Protein AF-A0A182U156-F1 (afdb_monomer)

Foldseek 3Di:
DDDDDDDPDPPDDPDNPQDDADAQDDPDPVHHHDQDADPDDPSPDDDDDPVRVLVVCCVVFVADFPDWDADPVRDIDTDGSNNLVLLLCLVLVVCVVLPDDAAAEEEEAEDDDSVLVSSCSSCVVNNYHYHYDYVPDQLVVVLVVCQVRLHQEYEYAEQVVVVSCVVCVVVRPSHRAYEYAYDPHNPCQVVDHRRHYDHSVCSSPDPPDPPDPPVVVVVVVVVVVVVVVVVVVPPDD

Radius of gyration: 21.87 Å; Cα contacts (8 Å, |Δi|>4): 319; chains: 1; bounding box: 51×54×73 Å

Mean predicted aligned error: 11.48 Å

Secondary structure (DSSP, 8-state):
-------------SSS-----S-S--SSTTS-------SSSGGGSPP--HHHHHHHHHHHSTTSEEEEEE-TTS-EEEEEHHHHHHHHHHHHHHHHHTTPPTT-EEEEE--S-HHHHHHHHHHHHTT-EEEEE-TTS-HHHHHHHHHHTTEEEEEESSHHHHHHHHHHGGG-TT--EEEE-SSSPPTTTTSSTTEEE--HHHHHH-TT-----TTHHHHHHHHHHHHHHHHHTTT--

Sequence (237 aa):
MPGQEENGQITAGPTGRILPADSYTSTDPAVPVKLRIAKEGLASLDPLSVPDLMNRTVRDHPDHPAMVFRNAQKQWQTVTYREYRERVHHMAKVFIKLGLEPHHTVAVLAFNSPEWFVSELSAIHAGGIITGVYTTNSAESVQHVLESSRAQIVVVDDAKQMEKICSIRQNLPNLKTVIQTMPPYAPYVKREDGFYRVSFSTLITRHSEIEFPVAFFFILLSRSLINVQHMYSQGRF

Nearest PDB structures (foldseek):
  1v26-assembly1_A  TM=8.029E-01  e=6.280E-10  Thermus thermophilus
  1v25-assembly1_B  TM=8.078E-01  e=1.357E-09  Thermus thermophilus
  1ult-assembly1_B  TM=7.394E-01  e=1.645E-09  Thermus thermophilus
  3etc-assembly3_B  TM=8.197E-01  e=3.396E-07  Methanosarcina acetivorans
  3etc-assembly2_A  TM=8.203E-01  e=8.344E-07  Methanosarcina acetivorans

InterPro domains:
  IPR000873 AMP-dependent synthetase/ligase domain [PF00501] (56-180)
  IP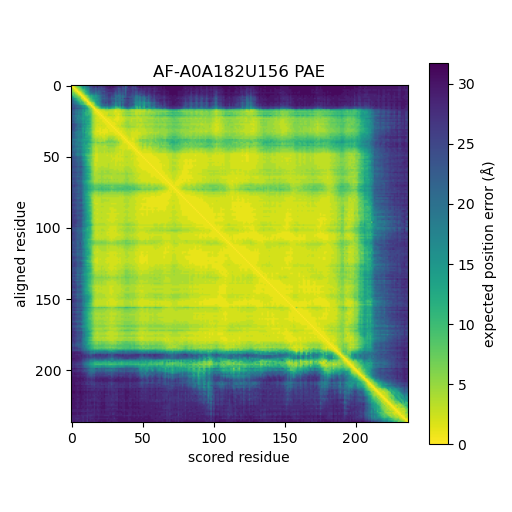R042099 ANL, N-terminal domain [G3DSA:3.40.50.12780] (36-211)
  IPR050237 ATP-dependent AMP-binding enzyme [PTHR43767] (47-189)

Solvent-accessible surf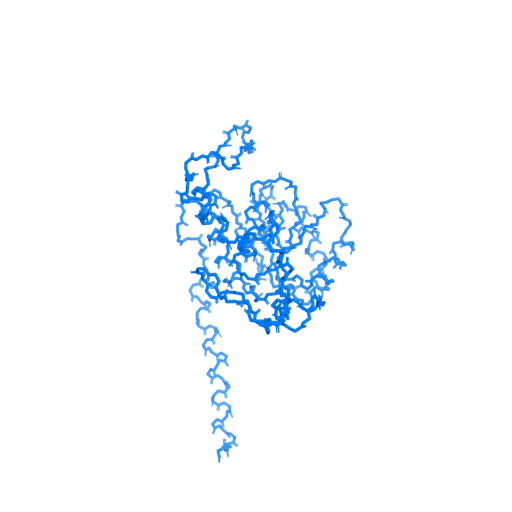ace area (backbone atoms only — not comparable to full-atom values): 13948 Å² total; per-residue (Å²): 132,89,80,74,91,74,72,96,67,83,74,67,59,103,60,86,70,81,63,83,46,92,38,76,70,70,92,50,83,87,54,57,48,45,79,85,67,43,96,62,68,86,50,42,55,82,87,71,52,72,66,54,48,51,53,48,47,29,72,78,42,31,82,42,80,66,45,75,49,66,49,98,86,70,44,81,47,76,36,25,31,45,59,47,50,51,52,18,56,50,50,12,52,48,43,45,74,63,63,51,47,73,67,30,16,36,31,35,35,44,69,99,44,74,67,48,58,36,50,45,54,7,22,50,71,45,45,23,35,66,42,84,39,68,73,85,53,51,57,67,59,48,47,53,52,38,55,77,54,44,20,27,33,37,39,21,33,32,29,69,50,45,51,42,49,61,79,47,45,94,77,35,88,56,48,55,31,39,36,34,47,39,77,62,71,48,90,61,61,74,77,49,94,44,38,43,76,48,50,64,75,51,68,76,74,42,103,77,67,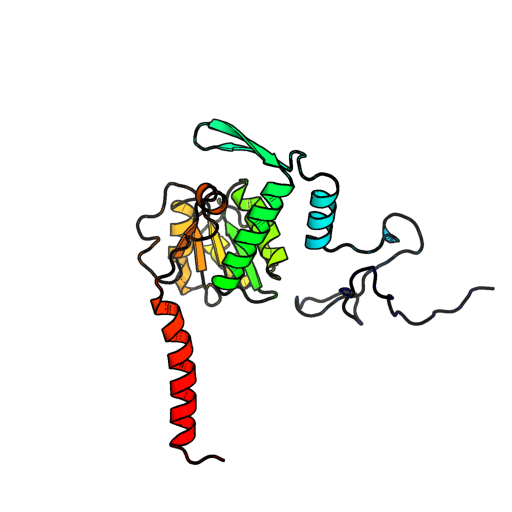82,83,65,69,75,69,63,70,55,57,66,53,50,61,55,49,52,55,55,56,54,49,66,76,63,75,76,127

pLDDT: mean 79.2, std 24.24, range [24.59, 98.44]

Structure (mmCIF, N/CA/C/O backbone):
data_AF-A0A182U156-F1
#
_entry.id   AF-A0A182U156-F1
#
loop_
_atom_site.group_PDB
_atom_site.id
_atom_site.type_symbol
_atom_site.label_atom_id
_atom_site.label_alt_id
_atom_site.label_comp_id
_atom_site.label_asym_id
_atom_site.label_entity_id
_atom_site.label_seq_id
_atom_site.pdbx_PDB_ins_code
_atom_site.Cartn_x
_atom_site.Cartn_y
_atom_site.Cartn_z
_atom_site.occupancy
_atom_site.B_iso_or_equiv
_atom_site.auth_seq_id
_atom_site.auth_comp_id
_atom_site.auth_asym_id
_atom_site.auth_atom_id
_atom_site.pdbx_PDB_model_num
ATOM 1 N N . MET A 1 1 ? 9.331 3.065 -49.484 1.00 26.28 1 MET A N 1
ATOM 2 C CA . MET A 1 1 ? 8.272 2.038 -49.418 1.00 26.28 1 MET A CA 1
ATOM 3 C C . MET A 1 1 ? 7.813 1.953 -47.969 1.00 26.28 1 MET A C 1
ATOM 5 O O . MET A 1 1 ? 8.647 1.608 -47.140 1.00 26.28 1 MET A O 1
ATOM 9 N N . PRO A 1 2 ? 6.581 2.360 -47.624 1.00 27.56 2 PRO A N 1
ATOM 10 C CA . PRO A 1 2 ? 6.086 2.245 -46.259 1.00 27.56 2 PRO A CA 1
ATOM 11 C C . PRO A 1 2 ? 5.695 0.785 -45.999 1.00 27.56 2 PRO A C 1
ATOM 13 O O . PRO A 1 2 ? 4.805 0.250 -46.657 1.00 27.56 2 PRO A O 1
ATOM 16 N N . GLY A 1 3 ? 6.437 0.138 -45.099 1.00 28.91 3 GLY A N 1
ATOM 17 C CA . GLY A 1 3 ? 6.184 -1.224 -44.636 1.00 28.91 3 GLY A CA 1
ATOM 18 C C . GLY A 1 3 ? 4.923 -1.284 -43.779 1.00 28.91 3 GLY A C 1
ATOM 19 O O . GLY A 1 3 ? 4.642 -0.368 -43.007 1.00 28.91 3 GLY A O 1
ATOM 20 N N . GLN A 1 4 ? 4.167 -2.347 -44.008 1.0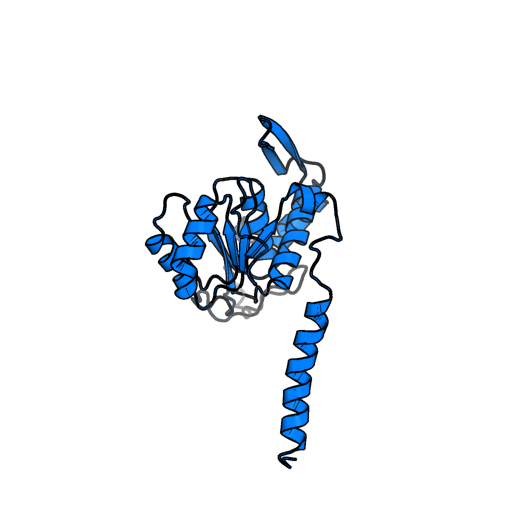0 24.59 4 GLN A N 1
ATOM 21 C CA . GLN A 1 4 ? 2.789 -2.576 -43.605 1.00 24.59 4 GLN A CA 1
ATOM 22 C C . GLN A 1 4 ? 2.607 -2.709 -42.088 1.00 24.59 4 GLN A C 1
ATOM 24 O O . GLN A 1 4 ? 3.533 -3.056 -41.358 1.00 24.59 4 GLN A O 1
ATOM 29 N N . GLU A 1 5 ? 1.382 -2.429 -41.643 1.00 35.81 5 GLU A N 1
ATOM 30 C CA . GLU A 1 5 ? 0.857 -2.773 -40.323 1.00 35.81 5 GLU A CA 1
ATOM 31 C C . GLU A 1 5 ? 0.949 -4.290 -40.110 1.00 35.81 5 GLU A C 1
ATOM 33 O O . GLU A 1 5 ? 0.078 -5.047 -40.534 1.00 35.81 5 GLU A O 1
ATOM 38 N N . GLU A 1 6 ? 2.012 -4.751 -39.455 1.00 30.78 6 GLU A N 1
ATOM 39 C CA . GLU A 1 6 ? 2.067 -6.105 -38.916 1.00 30.78 6 GLU A CA 1
ATOM 40 C C . GLU A 1 6 ? 1.462 -6.105 -37.511 1.00 30.78 6 GLU A C 1
ATOM 42 O O . GLU A 1 6 ? 2.029 -5.572 -36.558 1.00 30.78 6 GLU A O 1
ATOM 47 N N . ASN A 1 7 ? 0.243 -6.648 -37.453 1.00 30.58 7 ASN A N 1
ATOM 48 C CA . ASN A 1 7 ? -0.457 -7.256 -36.323 1.00 30.58 7 ASN A CA 1
ATOM 49 C C . ASN A 1 7 ? 0.154 -7.010 -34.938 1.00 30.58 7 ASN A C 1
ATOM 51 O O . ASN A 1 7 ? 1.200 -7.557 -34.603 1.00 30.58 7 ASN A O 1
ATOM 55 N N . GLY A 1 8 ? -0.579 -6.264 -34.104 1.00 36.50 8 GLY A N 1
ATOM 56 C CA . GLY A 1 8 ? -0.251 -5.928 -32.717 1.00 36.50 8 GLY A CA 1
ATOM 57 C C . GLY A 1 8 ? -0.106 -7.118 -31.763 1.00 36.50 8 GLY A C 1
ATOM 58 O O . GLY A 1 8 ? -0.872 -7.254 -30.812 1.00 36.50 8 GLY A O 1
ATOM 59 N N . GLN A 1 9 ? 0.924 -7.930 -31.961 1.00 31.56 9 GLN A N 1
ATOM 60 C CA . GLN A 1 9 ? 1.501 -8.795 -30.950 1.00 31.56 9 GLN A CA 1
ATOM 61 C C . GLN A 1 9 ? 2.757 -8.109 -30.427 1.00 31.56 9 GLN A C 1
ATOM 63 O O . GLN A 1 9 ? 3.817 -8.137 -31.045 1.00 31.56 9 GLN A O 1
ATOM 68 N N . ILE A 1 10 ? 2.618 -7.471 -29.265 1.00 39.84 10 ILE A N 1
ATOM 69 C CA . ILE A 1 10 ? 3.764 -7.031 -28.474 1.00 39.84 10 ILE A CA 1
ATOM 70 C C . ILE A 1 10 ? 4.491 -8.309 -28.047 1.00 39.84 10 ILE A C 1
ATOM 72 O O . ILE A 1 10 ? 4.038 -9.028 -27.155 1.00 39.84 10 ILE A O 1
ATOM 76 N N . THR A 1 11 ? 5.581 -8.635 -28.739 1.00 33.75 11 THR A N 1
ATOM 77 C CA . THR A 1 11 ? 6.471 -9.738 -28.381 1.00 33.75 11 THR A CA 1
ATOM 78 C C . THR A 1 11 ? 7.012 -9.499 -26.977 1.00 33.75 11 THR A C 1
ATOM 80 O O . THR A 1 11 ? 7.499 -8.412 -26.670 1.00 33.75 11 THR A O 1
ATOM 83 N N . ALA A 1 12 ? 6.870 -10.512 -26.123 1.00 36.62 12 ALA A N 1
ATOM 84 C CA . ALA A 1 12 ? 7.229 -10.479 -24.715 1.00 36.62 12 ALA A CA 1
ATOM 85 C C . ALA A 1 12 ? 8.640 -9.911 -24.489 1.00 36.62 12 ALA A C 1
ATOM 87 O O . ALA A 1 12 ? 9.625 -10.466 -24.977 1.00 36.62 12 ALA A O 1
ATOM 88 N N . GLY A 1 13 ? 8.729 -8.839 -23.697 1.00 34.44 13 GLY A N 1
ATOM 89 C CA . GLY A 1 13 ? 9.985 -8.419 -23.077 1.00 34.44 13 GLY A CA 1
ATOM 90 C C . GLY A 1 13 ? 10.529 -9.506 -22.131 1.00 34.44 13 GLY A C 1
ATOM 91 O O . GLY A 1 13 ? 9.892 -10.549 -21.964 1.00 34.44 13 GLY A O 1
ATOM 92 N N . PRO A 1 14 ? 11.671 -9.285 -21.452 1.00 38.94 14 PRO A N 1
ATOM 93 C CA . PRO A 1 14 ? 12.465 -10.340 -20.796 1.00 38.94 14 PRO A CA 1
ATOM 94 C C . PRO A 1 14 ? 11.757 -11.151 -19.692 1.00 38.94 14 PRO A C 1
ATOM 96 O O . PRO A 1 14 ? 12.336 -12.078 -19.133 1.00 38.94 14 PRO A O 1
ATOM 99 N N . THR A 1 15 ? 10.506 -10.832 -19.366 1.00 46.50 15 THR A N 1
ATOM 100 C CA . THR A 1 15 ? 9.593 -11.685 -18.606 1.00 46.50 15 THR A CA 1
ATOM 101 C C . THR A 1 15 ? 8.217 -11.626 -19.278 1.00 46.50 15 THR A C 1
ATOM 103 O O . THR A 1 15 ? 7.673 -10.540 -19.451 1.00 46.50 15 THR A O 1
ATOM 106 N N . GLY A 1 16 ? 7.644 -12.763 -19.686 1.00 52.16 16 GLY A N 1
ATOM 107 C CA . GLY A 1 16 ? 6.349 -12.866 -20.385 1.00 52.16 16 GLY A CA 1
ATOM 108 C C . GLY A 1 16 ? 5.129 -12.419 -19.564 1.00 52.16 16 GLY A C 1
ATOM 109 O O . GLY A 1 16 ? 4.274 -13.234 -19.240 1.00 52.16 16 GLY A O 1
ATOM 110 N N . ARG A 1 17 ? 5.069 -11.133 -19.197 1.00 67.50 17 ARG A N 1
ATOM 111 C CA . ARG A 1 17 ? 4.113 -10.531 -18.251 1.00 67.50 17 ARG A CA 1
ATOM 112 C C . ARG A 1 17 ? 3.156 -9.513 -18.867 1.00 67.50 17 ARG A C 1
ATOM 114 O O . ARG A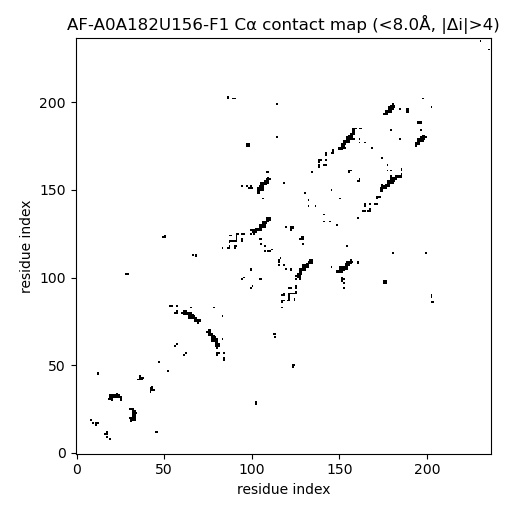 1 17 ? 2.230 -9.087 -18.185 1.00 67.50 17 ARG A O 1
ATOM 121 N N . ILE A 1 18 ? 3.364 -9.099 -20.117 1.00 79.56 18 ILE A N 1
ATOM 122 C CA . ILE A 1 18 ? 2.394 -8.239 -20.802 1.00 79.56 18 ILE A CA 1
ATOM 123 C C . ILE A 1 18 ? 1.250 -9.136 -21.254 1.00 79.56 18 ILE A C 1
ATOM 125 O O . ILE A 1 18 ? 1.431 -10.009 -22.103 1.00 79.56 18 ILE A O 1
ATOM 129 N N . LEU A 1 19 ? 0.085 -8.942 -20.648 1.00 85.38 19 LEU A N 1
ATOM 130 C CA . LEU A 1 19 ? -1.115 -9.671 -21.026 1.00 85.38 19 LEU A CA 1
ATOM 131 C C . LEU A 1 19 ? -1.629 -9.156 -22.380 1.00 85.38 19 LEU A C 1
ATOM 133 O O . LEU A 1 19 ? -1.581 -7.946 -22.624 1.00 85.38 19 LEU A O 1
ATOM 137 N N . PRO A 1 20 ? -2.128 -10.044 -23.259 1.00 87.88 20 PRO A N 1
ATOM 138 C CA . PRO A 1 20 ? -2.778 -9.617 -24.490 1.00 87.88 20 PRO A CA 1
ATOM 139 C C . PRO A 1 20 ? -4.015 -8.780 -24.153 1.00 87.88 20 PRO A C 1
ATOM 141 O O . PRO A 1 20 ? -4.741 -9.081 -23.205 1.00 87.88 20 PRO A O 1
ATOM 144 N N . ALA A 1 21 ? -4.248 -7.723 -24.924 1.00 92.12 21 ALA A N 1
ATOM 145 C CA . ALA A 1 21 ? -5.358 -6.807 -24.713 1.00 92.12 21 ALA A CA 1
ATOM 146 C C . ALA A 1 21 ? -5.850 -6.242 -26.043 1.00 92.12 21 ALA A C 1
ATOM 148 O O . ALA A 1 21 ? -5.040 -5.915 -26.911 1.00 92.12 21 ALA A O 1
ATOM 149 N N . ASP A 1 22 ? -7.163 -6.044 -26.164 1.00 92.56 22 ASP A N 1
ATOM 150 C CA . ASP A 1 22 ? -7.793 -5.516 -27.381 1.00 92.56 22 ASP A CA 1
ATOM 151 C C . ASP A 1 22 ? -8.149 -4.025 -27.281 1.00 92.56 22 ASP A C 1
ATOM 153 O O . ASP A 1 22 ? -8.195 -3.326 -28.298 1.00 92.56 22 ASP A O 1
ATOM 157 N N . SER A 1 23 ? -8.318 -3.510 -26.059 1.00 95.44 23 SER A N 1
ATOM 158 C CA . SER A 1 23 ? -8.706 -2.125 -25.765 1.00 95.44 23 SER A CA 1
ATOM 159 C C . SER A 1 23 ? -7.564 -1.326 -25.135 1.00 95.44 23 SER A C 1
ATOM 161 O O . SER A 1 23 ? -6.740 -1.870 -24.407 1.00 95.44 23 SER A O 1
ATOM 163 N N . TYR A 1 24 ? -7.531 -0.012 -25.367 1.00 94.56 24 TYR A N 1
ATOM 164 C CA . TYR A 1 24 ? -6.601 0.915 -24.703 1.00 94.56 24 TYR A CA 1
ATOM 165 C C . TYR A 1 24 ? -7.086 1.416 -23.336 1.00 94.56 24 TYR A C 1
ATOM 167 O O . TYR A 1 24 ? -6.347 2.124 -22.650 1.00 94.56 24 TYR A O 1
ATOM 175 N N . THR A 1 25 ? -8.328 1.112 -22.962 1.00 95.44 25 THR A N 1
ATOM 176 C CA . THR A 1 25 ? -8.955 1.578 -21.722 1.00 95.44 25 THR A CA 1
ATOM 177 C C . THR A 1 25 ? -9.847 0.492 -21.138 1.00 95.44 25 THR A C 1
ATOM 179 O O . THR A 1 25 ? -10.547 -0.203 -21.876 1.00 95.44 25 THR A O 1
ATOM 182 N N . SER A 1 26 ? -9.861 0.392 -19.814 1.00 94.12 26 SER A N 1
ATOM 183 C CA . SER A 1 26 ? -10.768 -0.458 -19.047 1.00 94.12 26 SER A CA 1
ATOM 184 C C . SER A 1 26 ? -11.098 0.234 -17.725 1.00 94.12 26 SER A C 1
ATOM 186 O O . SER A 1 26 ? -10.275 0.979 -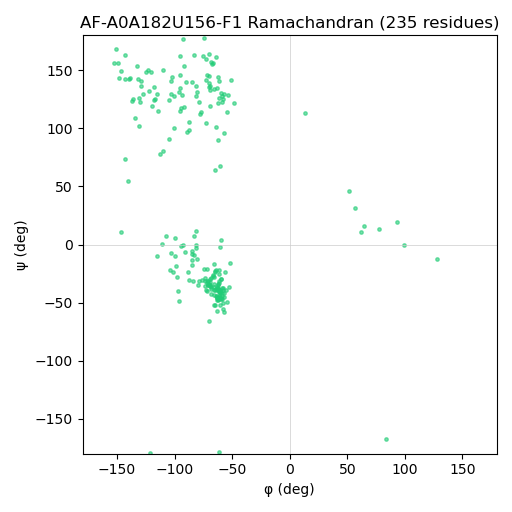17.193 1.00 94.12 26 SER A O 1
ATOM 188 N N . THR A 1 27 ? -12.295 -0.019 -17.202 1.00 92.06 27 THR A N 1
ATOM 189 C CA . THR A 1 27 ? -12.684 0.306 -15.820 1.00 92.06 27 THR A CA 1
ATOM 190 C C . THR A 1 27 ? -12.677 -0.926 -14.914 1.00 92.06 27 THR A C 1
ATOM 192 O O . THR A 1 27 ? -12.864 -0.797 -13.707 1.00 92.06 27 THR A O 1
ATOM 195 N N . ASP A 1 28 ? -12.484 -2.117 -15.482 1.00 91.88 28 ASP A N 1
ATOM 196 C CA . ASP A 1 28 ? -12.316 -3.361 -14.740 1.00 91.88 28 ASP A CA 1
ATOM 197 C C . ASP A 1 28 ? -10.816 -3.600 -14.492 1.00 91.88 28 ASP A C 1
ATOM 199 O O . ASP A 1 28 ? -10.064 -3.735 -15.466 1.00 91.88 28 ASP A O 1
ATOM 203 N N . PRO A 1 29 ? -10.364 -3.656 -13.225 1.00 88.50 29 PRO A N 1
ATOM 204 C CA . PRO A 1 29 ? -8.957 -3.855 -12.894 1.00 88.50 29 PRO A CA 1
ATOM 205 C C . PRO A 1 29 ? -8.409 -5.231 -13.298 1.00 88.50 29 PRO A C 1
ATOM 207 O O . PRO A 1 29 ? -7.193 -5.387 -13.358 1.00 88.50 29 PRO A O 1
ATOM 210 N N . ALA A 1 30 ? -9.266 -6.218 -13.577 1.00 88.88 30 ALA A N 1
ATOM 211 C CA . ALA A 1 30 ? -8.842 -7.534 -14.048 1.00 88.88 30 ALA A CA 1
ATOM 212 C C . ALA A 1 30 ? -8.625 -7.592 -15.571 1.00 88.88 30 ALA A C 1
ATOM 214 O O . ALA A 1 30 ? -8.043 -8.555 -16.072 1.00 88.88 30 ALA A O 1
ATOM 215 N N . VAL A 1 31 ? -9.092 -6.585 -16.317 1.00 91.62 31 VAL A N 1
ATOM 216 C CA . VAL A 1 31 ? -9.003 -6.559 -17.780 1.00 91.62 31 VAL A CA 1
ATOM 217 C C . VAL A 1 31 ? -7.742 -5.799 -18.204 1.00 91.62 31 VAL A C 1
ATOM 219 O O . VAL A 1 31 ? -7.631 -4.600 -17.930 1.00 91.62 31 VAL A O 1
ATOM 222 N N . PRO A 1 32 ? -6.790 -6.455 -18.891 1.00 91.88 32 PRO A N 1
ATOM 223 C CA . PRO A 1 32 ? -5.584 -5.792 -19.363 1.00 91.88 32 PRO A CA 1
ATOM 224 C C . PRO A 1 32 ? -5.900 -4.771 -20.458 1.00 91.88 32 PRO A C 1
ATOM 226 O O . PRO A 1 32 ? -6.890 -4.880 -21.184 1.00 91.88 32 PRO A O 1
ATOM 229 N N . VAL A 1 33 ? -5.017 -3.783 -20.606 1.00 94.12 33 VAL A N 1
ATOM 230 C CA . VAL A 1 33 ? -5.121 -2.744 -21.635 1.00 94.12 33 VAL A CA 1
ATOM 231 C C . VAL A 1 33 ? -3.877 -2.714 -22.510 1.00 94.12 33 VAL A C 1
ATOM 233 O O . VAL A 1 33 ? -2.767 -3.005 -22.062 1.00 94.12 33 VAL A O 1
ATOM 236 N N . LYS A 1 34 ? -4.060 -2.318 -23.770 1.00 92.88 34 LYS A N 1
ATOM 237 C CA . LYS A 1 34 ? -2.972 -2.079 -24.714 1.00 92.88 34 LYS A CA 1
ATOM 238 C C . LYS A 1 34 ? -2.050 -0.988 -24.178 1.00 92.88 34 LYS A C 1
ATOM 240 O O . LYS A 1 34 ? -2.493 0.112 -23.837 1.00 92.88 34 LYS A O 1
ATOM 245 N N . LEU A 1 35 ? -0.753 -1.274 -24.178 1.00 90.31 35 LEU A N 1
ATOM 246 C CA . LEU A 1 35 ? 0.277 -0.288 -23.877 1.00 90.31 35 LEU A CA 1
ATOM 247 C C . LEU A 1 35 ? 0.561 0.555 -25.124 1.00 90.31 35 LEU A C 1
ATOM 249 O O . LEU A 1 35 ? 0.653 0.039 -26.238 1.00 90.31 35 LEU A O 1
ATOM 253 N N . ARG A 1 36 ? 0.689 1.871 -24.943 1.00 90.00 36 ARG A N 1
ATOM 254 C CA . ARG A 1 36 ? 1.094 2.789 -26.013 1.00 90.00 36 ARG A CA 1
ATOM 255 C C . ARG A 1 36 ? 2.616 2.853 -26.040 1.00 90.00 36 ARG A C 1
ATOM 257 O O . ARG A 1 36 ? 3.202 3.566 -25.233 1.00 90.00 36 ARG A O 1
ATOM 264 N N . ILE A 1 37 ? 3.220 2.101 -26.952 1.00 89.31 37 ILE A N 1
ATOM 265 C CA . ILE A 1 37 ? 4.669 2.072 -27.161 1.00 89.31 37 ILE A CA 1
ATOM 266 C C . ILE A 1 37 ? 4.988 2.858 -28.436 1.00 89.31 37 ILE A C 1
ATOM 268 O O . ILE A 1 37 ? 4.415 2.595 -29.494 1.00 89.31 37 ILE A O 1
ATOM 272 N N . ALA A 1 38 ? 5.853 3.863 -28.322 1.00 91.56 38 ALA A N 1
ATOM 273 C CA . ALA A 1 38 ? 6.318 4.655 -29.459 1.00 91.56 38 ALA A CA 1
ATOM 274 C C . ALA A 1 38 ? 7.478 3.949 -30.177 1.00 91.56 38 ALA A C 1
ATOM 276 O O . ALA A 1 38 ? 8.123 3.071 -29.615 1.00 91.56 38 ALA A O 1
ATOM 277 N N . LYS A 1 39 ? 7.778 4.358 -31.415 1.00 91.44 39 LYS A N 1
ATOM 278 C CA . LYS A 1 39 ? 8.930 3.820 -32.164 1.00 91.44 39 LYS A CA 1
ATOM 279 C C . LYS A 1 39 ? 10.275 4.302 -31.613 1.00 91.44 39 LYS A C 1
ATOM 281 O O . LYS A 1 39 ? 11.257 3.579 -31.701 1.00 91.44 39 LYS A O 1
ATOM 286 N N . GLU A 1 40 ? 10.309 5.512 -31.056 1.00 93.25 40 GLU A N 1
ATOM 287 C CA . GLU A 1 40 ? 11.522 6.170 -30.562 1.00 93.25 40 GLU A CA 1
ATOM 288 C C . GLU A 1 40 ? 11.235 6.975 -29.278 1.00 93.25 40 GLU A C 1
ATOM 290 O O . GLU A 1 40 ? 10.085 7.312 -28.976 1.00 93.25 40 GLU A O 1
ATOM 295 N N . GLY A 1 41 ? 12.294 7.319 -28.538 1.00 92.81 41 GLY A N 1
ATOM 296 C CA . GLY A 1 41 ? 12.236 8.148 -27.328 1.00 92.81 41 GLY A CA 1
ATOM 297 C C . GLY A 1 41 ? 11.896 7.380 -26.044 1.00 92.81 41 GLY A C 1
ATOM 298 O O . GLY A 1 41 ? 11.919 6.158 -25.995 1.00 92.81 41 GLY A O 1
ATOM 299 N N . LEU A 1 42 ? 11.566 8.096 -24.962 1.00 87.31 42 LEU A N 1
ATOM 300 C CA . LEU A 1 42 ? 11.272 7.469 -23.658 1.00 87.31 42 LEU A CA 1
ATOM 301 C C . LEU A 1 42 ? 10.091 6.484 -23.710 1.00 87.31 42 LEU A C 1
ATOM 303 O O . LEU A 1 42 ? 10.057 5.521 -22.951 1.00 87.31 42 LEU A O 1
ATOM 307 N N . ALA A 1 43 ? 9.135 6.717 -24.610 1.00 87.38 43 ALA A N 1
ATOM 308 C CA . ALA A 1 43 ? 7.966 5.864 -24.791 1.00 87.38 43 ALA A CA 1
ATOM 309 C C . ALA A 1 43 ? 8.237 4.614 -25.652 1.00 87.38 43 ALA A C 1
ATOM 311 O O . ALA A 1 43 ? 7.325 3.809 -25.821 1.00 87.38 43 ALA A O 1
ATOM 312 N N . SER A 1 44 ? 9.447 4.445 -26.202 1.00 90.69 44 SER A N 1
ATOM 313 C CA . SER A 1 44 ? 9.865 3.218 -26.898 1.00 90.69 44 SER A CA 1
ATOM 314 C C . SER A 1 44 ? 10.617 2.242 -25.995 1.00 90.69 44 SER A C 1
ATOM 316 O O . SER A 1 44 ? 11.050 1.192 -26.460 1.00 90.69 44 SER A O 1
ATOM 318 N N . LEU A 1 45 ? 10.832 2.600 -24.725 1.00 87.44 45 LEU A N 1
ATOM 319 C CA . LEU A 1 45 ? 11.474 1.723 -23.755 1.00 87.44 45 LEU A CA 1
ATOM 320 C C . LEU A 1 45 ? 10.548 0.561 -23.393 1.00 87.44 45 LEU A C 1
ATOM 322 O O . LEU A 1 45 ? 9.333 0.741 -23.273 1.00 87.44 45 LEU A O 1
ATOM 326 N N . ASP A 1 46 ? 11.145 -0.606 -23.148 1.00 87.00 46 ASP A N 1
ATOM 327 C CA . ASP A 1 46 ? 10.401 -1.766 -22.670 1.00 87.00 46 ASP A CA 1
ATOM 328 C C . ASP A 1 46 ? 9.663 -1.423 -21.368 1.00 87.00 46 ASP A C 1
ATOM 330 O O . ASP A 1 46 ? 10.273 -0.899 -20.422 1.00 87.00 46 ASP A O 1
ATOM 334 N N . PRO A 1 47 ? 8.354 -1.713 -21.284 1.00 87.31 47 PRO A N 1
ATOM 335 C CA . PRO A 1 47 ? 7.584 -1.414 -20.094 1.00 87.31 47 PRO A CA 1
ATOM 336 C C . PRO A 1 47 ? 8.087 -2.269 -18.932 1.00 87.31 47 PRO A C 1
ATOM 338 O O . PRO A 1 47 ? 8.266 -3.483 -19.046 1.00 87.31 47 PRO A O 1
ATOM 341 N N . LEU A 1 48 ? 8.279 -1.626 -17.784 1.00 88.06 48 LEU A N 1
ATOM 342 C CA . LEU A 1 48 ? 8.727 -2.277 -16.563 1.00 88.06 48 LEU A CA 1
ATOM 343 C C . LEU A 1 48 ? 7.632 -2.183 -15.505 1.00 88.06 48 LEU A C 1
ATOM 345 O O . LEU A 1 48 ? 7.117 -1.098 -15.233 1.00 88.06 48 LEU A O 1
ATOM 349 N N . SER A 1 49 ? 7.282 -3.316 -14.898 1.00 90.12 49 SER A N 1
ATOM 350 C CA . SER A 1 49 ? 6.338 -3.322 -13.781 1.00 90.12 49 SER A CA 1
ATOM 351 C C . SER A 1 49 ? 6.956 -2.656 -12.546 1.00 90.12 49 SER A C 1
ATOM 353 O O . SER A 1 49 ? 8.178 -2.622 -12.388 1.00 90.12 49 SER A O 1
ATOM 355 N N . VAL A 1 50 ? 6.122 -2.159 -11.631 1.00 93.31 50 VAL A N 1
ATOM 356 C CA . VAL A 1 50 ? 6.595 -1.586 -10.358 1.00 93.31 50 VAL A CA 1
ATOM 357 C C . VAL A 1 50 ? 7.443 -2.592 -9.550 1.00 93.31 50 VAL A C 1
ATOM 359 O O . VAL A 1 50 ? 8.530 -2.208 -9.106 1.00 93.31 50 VAL A O 1
ATOM 362 N N . PRO A 1 51 ? 7.053 -3.880 -9.402 1.00 93.50 51 PRO A N 1
ATOM 363 C CA . PRO A 1 51 ? 7.914 -4.882 -8.768 1.00 93.50 51 PRO A CA 1
ATOM 364 C C . PRO A 1 51 ? 9.251 -5.103 -9.486 1.00 93.50 51 PRO A C 1
ATOM 366 O O . PRO A 1 51 ? 10.290 -5.244 -8.838 1.00 93.50 51 PRO A O 1
ATOM 369 N N . ASP A 1 52 ? 9.263 -5.107 -10.821 1.00 92.44 52 ASP A N 1
ATOM 370 C CA . ASP A 1 52 ? 10.506 -5.287 -11.581 1.00 92.44 52 ASP A CA 1
ATOM 371 C C . ASP A 1 52 ? 11.420 -4.069 -11.487 1.00 92.44 52 ASP A C 1
ATOM 373 O O . ASP A 1 52 ? 12.639 -4.226 -11.399 1.00 92.44 52 ASP A O 1
ATOM 377 N N . LEU A 1 53 ? 10.849 -2.865 -11.422 1.00 93.94 53 LEU A N 1
ATOM 378 C CA . LEU A 1 53 ? 11.600 -1.647 -11.149 1.00 93.94 53 LEU A CA 1
ATOM 379 C C . LEU A 1 53 ? 12.272 -1.719 -9.777 1.00 93.94 53 LEU A C 1
ATOM 381 O O . LEU A 1 53 ? 13.464 -1.444 -9.684 1.00 93.94 53 LEU A O 1
ATOM 385 N N . MET A 1 54 ? 11.556 -2.155 -8.736 1.00 95.00 54 MET A N 1
ATOM 386 C CA . MET A 1 54 ? 12.155 -2.355 -7.413 1.00 95.00 54 MET A CA 1
ATOM 387 C C . MET A 1 54 ? 13.273 -3.404 -7.452 1.00 95.00 54 MET A C 1
ATOM 389 O O . MET A 1 54 ? 14.355 -3.159 -6.920 1.00 95.00 54 MET A O 1
ATOM 393 N N . ASN A 1 55 ? 13.050 -4.554 -8.095 1.00 93.94 55 ASN A N 1
ATOM 394 C CA . ASN A 1 55 ? 14.070 -5.600 -8.214 1.00 93.94 55 ASN A CA 1
ATOM 395 C C . ASN A 1 55 ? 15.322 -5.098 -8.947 1.00 93.94 55 ASN A C 1
ATOM 397 O O . ASN A 1 55 ? 16.438 -5.385 -8.514 1.00 93.94 55 ASN A O 1
ATOM 401 N N . ARG A 1 56 ? 15.143 -4.322 -10.023 1.00 95.31 56 ARG A N 1
ATOM 402 C CA . ARG A 1 56 ? 16.238 -3.676 -10.752 1.00 95.31 56 ARG A CA 1
ATOM 403 C C . ARG A 1 56 ? 17.009 -2.713 -9.852 1.00 95.31 56 ARG A C 1
ATOM 405 O O . ARG A 1 56 ? 18.219 -2.851 -9.729 1.00 95.31 56 ARG A O 1
ATOM 412 N N . THR A 1 57 ? 16.315 -1.799 -9.177 1.00 96.88 57 THR A N 1
ATOM 413 C CA . THR A 1 57 ? 16.947 -0.811 -8.291 1.00 96.88 57 THR A CA 1
ATOM 414 C C . THR A 1 57 ? 17.718 -1.474 -7.153 1.00 96.88 57 THR A C 1
ATOM 416 O O . THR A 1 57 ? 18.829 -1.058 -6.851 1.00 96.88 57 THR A O 1
ATOM 419 N N . VAL A 1 58 ? 17.181 -2.538 -6.546 1.00 97.44 58 VAL A N 1
ATOM 420 C CA . VAL A 1 58 ? 17.882 -3.275 -5.480 1.00 97.44 58 VAL A CA 1
ATOM 421 C C . VAL A 1 58 ? 19.100 -4.020 -6.005 1.00 97.44 58 VAL A C 1
ATOM 423 O O . VAL A 1 58 ? 20.103 -4.099 -5.306 1.00 97.44 58 VAL A O 1
ATOM 426 N N . ARG A 1 59 ? 19.036 -4.575 -7.217 1.00 97.31 59 ARG A N 1
ATOM 427 C CA . ARG A 1 59 ? 20.195 -5.224 -7.836 1.00 97.31 59 ARG A CA 1
ATOM 428 C C . ARG A 1 59 ? 21.316 -4.217 -8.100 1.00 97.31 59 ARG A C 1
ATOM 430 O O . ARG A 1 59 ? 22.469 -4.527 -7.825 1.00 97.31 59 ARG A O 1
ATOM 437 N N . ASP A 1 60 ? 20.971 -3.041 -8.619 1.00 97.94 60 ASP A N 1
ATOM 438 C CA . ASP A 1 60 ? 21.950 -2.052 -9.080 1.00 97.94 60 ASP A CA 1
ATOM 439 C C . ASP A 1 60 ? 22.471 -1.162 -7.929 1.00 97.94 60 ASP A C 1
ATOM 441 O O . ASP A 1 60 ? 23.631 -0.751 -7.935 1.00 97.94 60 ASP A O 1
ATOM 445 N N . HIS A 1 61 ? 21.641 -0.896 -6.912 1.00 97.81 61 HIS A N 1
ATOM 446 C CA . HIS A 1 61 ? 21.932 0.026 -5.805 1.00 97.81 61 HIS A CA 1
ATOM 447 C C . HIS A 1 61 ? 21.434 -0.489 -4.437 1.00 97.81 61 HIS A C 1
ATOM 449 O O . HIS A 1 61 ? 20.689 0.216 -3.749 1.00 97.81 61 HIS A O 1
ATOM 455 N N . PRO A 1 62 ? 21.820 -1.701 -3.997 1.00 97.94 62 PRO A N 1
ATOM 456 C CA . PRO A 1 62 ? 21.212 -2.338 -2.827 1.00 97.94 62 PRO A CA 1
ATOM 457 C C . PRO A 1 62 ? 21.380 -1.535 -1.535 1.00 97.94 62 PRO A C 1
ATOM 459 O O . PRO A 1 62 ? 20.435 -1.426 -0.755 1.00 97.94 62 PRO A O 1
ATOM 462 N N . ASP A 1 63 ? 22.566 -0.962 -1.330 1.00 98.06 63 ASP A N 1
ATOM 463 C CA . ASP A 1 63 ? 22.957 -0.333 -0.066 1.00 98.06 63 ASP A CA 1
ATOM 464 C C . ASP A 1 63 ? 22.814 1.205 -0.115 1.00 98.06 63 ASP A C 1
ATOM 466 O O . ASP A 1 63 ? 23.167 1.907 0.832 1.00 98.06 63 ASP A O 1
ATOM 470 N N . HIS A 1 64 ? 22.261 1.751 -1.209 1.00 98.25 64 HIS A N 1
ATOM 471 C CA . HIS A 1 64 ? 21.923 3.173 -1.298 1.00 98.25 64 HIS A CA 1
ATOM 472 C C . HIS A 1 64 ? 20.705 3.508 -0.418 1.00 98.25 64 HIS A C 1
ATOM 474 O O . HIS A 1 64 ? 19.776 2.696 -0.329 1.00 98.25 64 HIS A O 1
ATOM 480 N N . PRO A 1 65 ? 20.652 4.714 0.183 1.00 98.00 65 PRO A N 1
ATOM 481 C CA . PRO A 1 65 ? 19.484 5.178 0.927 1.00 98.00 65 PRO A CA 1
ATOM 482 C C . PRO A 1 65 ? 18.223 5.222 0.053 1.00 98.00 65 PRO A C 1
ATOM 484 O O . PRO A 1 65 ? 18.183 5.929 -0.953 1.00 98.00 65 PRO A O 1
ATOM 487 N N . ALA A 1 66 ? 17.184 4.500 0.470 1.00 96.88 66 ALA A N 1
ATOM 488 C CA . ALA A 1 66 ? 15.845 4.549 -0.115 1.00 96.88 66 ALA A CA 1
ATOM 489 C C . ALA A 1 66 ? 14.917 5.486 0.669 1.00 96.88 66 ALA A C 1
ATOM 491 O O . ALA A 1 66 ? 14.132 6.223 0.081 1.00 96.88 66 ALA A O 1
ATOM 492 N N . MET A 1 67 ? 15.009 5.471 2.003 1.00 95.88 67 MET A N 1
ATOM 493 C CA . MET A 1 67 ? 14.228 6.342 2.885 1.00 95.88 67 MET A CA 1
ATOM 494 C C . MET A 1 67 ? 15.083 6.850 4.038 1.00 95.88 67 MET A C 1
ATOM 496 O O . MET A 1 67 ? 15.875 6.104 4.612 1.00 95.88 67 MET A O 1
ATOM 500 N N . VAL A 1 68 ? 14.866 8.107 4.420 1.00 95.56 68 VAL A N 1
ATOM 501 C CA . VAL A 1 68 ? 15.459 8.719 5.611 1.00 95.56 68 VAL A CA 1
ATOM 502 C C . VAL A 1 68 ? 14.349 9.402 6.397 1.00 95.56 68 VAL A C 1
ATOM 504 O O . VAL A 1 68 ? 13.595 10.198 5.843 1.00 95.56 68 VAL A O 1
ATOM 507 N N . PHE A 1 69 ? 14.214 9.078 7.680 1.00 93.00 69 PHE A N 1
ATOM 508 C CA . PHE A 1 69 ? 13.120 9.577 8.516 1.00 93.00 69 PHE A CA 1
ATOM 509 C C . PHE A 1 69 ? 13.537 9.689 9.983 1.00 93.00 69 PHE A C 1
ATOM 511 O O . PHE A 1 69 ? 14.578 9.172 10.385 1.00 93.00 69 PHE A O 1
ATOM 518 N N . ARG A 1 70 ? 12.720 10.362 10.801 1.00 92.00 70 ARG A N 1
ATOM 519 C CA . ARG A 1 70 ? 12.901 10.403 12.259 1.00 92.00 70 ARG A CA 1
ATOM 520 C C . ARG A 1 70 ? 11.945 9.427 12.931 1.00 92.00 70 ARG A C 1
ATOM 522 O O . ARG A 1 70 ? 10.746 9.488 12.681 1.00 92.00 70 ARG A O 1
ATOM 529 N N . ASN A 1 71 ? 12.466 8.553 13.785 1.00 86.62 71 ASN A N 1
ATOM 530 C CA . ASN A 1 71 ? 11.643 7.638 14.577 1.00 86.62 71 ASN A CA 1
ATOM 531 C C . ASN A 1 71 ? 10.926 8.369 15.735 1.00 86.62 71 ASN A C 1
ATOM 533 O O . ASN A 1 71 ? 11.129 9.564 15.969 1.00 86.62 71 ASN A O 1
ATOM 537 N N . ALA A 1 72 ? 10.110 7.637 16.500 1.00 81.19 72 ALA A N 1
ATOM 538 C CA . ALA A 1 72 ? 9.385 8.178 17.655 1.00 81.19 72 ALA A CA 1
ATOM 539 C C . ALA A 1 72 ? 10.318 8.761 18.739 1.00 81.19 72 ALA A C 1
ATOM 541 O O . ALA A 1 72 ? 9.967 9.726 19.416 1.00 81.19 72 ALA A O 1
ATOM 542 N N . GLN A 1 73 ? 11.536 8.225 18.861 1.00 86.06 73 GLN A N 1
ATOM 543 C CA . GLN A 1 73 ? 12.598 8.717 19.746 1.00 86.06 73 GLN A CA 1
ATOM 544 C C . GLN A 1 73 ? 13.365 9.907 19.145 1.00 86.06 73 GLN A C 1
ATOM 546 O O . GLN A 1 73 ? 14.399 10.309 19.675 1.00 86.06 73 GLN A O 1
ATOM 551 N N . LYS A 1 74 ? 12.857 10.500 18.054 1.00 89.75 74 LYS A N 1
ATOM 552 C CA . LYS A 1 74 ? 13.416 11.673 17.369 1.00 89.75 74 LYS A CA 1
ATOM 553 C C . LYS A 1 74 ? 14.800 11.449 16.744 1.00 89.75 74 LYS A C 1
ATOM 555 O O . LYS A 1 74 ? 15.445 12.434 16.365 1.00 89.75 74 LYS A O 1
ATOM 560 N N . GLN A 1 75 ? 15.221 10.196 16.581 1.00 92.94 75 GLN A N 1
ATOM 561 C CA . GLN A 1 75 ? 16.491 9.795 15.975 1.00 92.94 75 GLN A CA 1
ATOM 562 C C . GLN A 1 75 ? 16.331 9.592 14.469 1.00 92.94 75 GLN A C 1
ATOM 564 O O . GLN A 1 75 ? 15.334 9.028 14.018 1.00 92.94 75 GLN A O 1
ATOM 569 N N . TRP A 1 76 ? 17.325 10.030 13.696 1.00 94.94 76 TRP A N 1
ATOM 570 C CA . TRP A 1 76 ? 17.376 9.763 12.262 1.00 94.94 76 TRP A CA 1
ATOM 571 C C . TRP A 1 76 ? 17.629 8.285 11.999 1.00 94.94 76 TRP A C 1
ATOM 573 O O . TRP A 1 76 ? 18.457 7.661 12.659 1.00 94.94 76 TRP A O 1
ATOM 583 N N . GLN A 1 77 ? 16.894 7.741 11.042 1.00 94.38 77 GLN A N 1
ATOM 584 C CA . GLN A 1 77 ? 16.989 6.373 10.568 1.00 94.38 77 GLN A CA 1
ATOM 585 C C . GLN A 1 77 ? 17.115 6.406 9.051 1.00 94.38 77 GLN A C 1
ATOM 587 O O . GLN A 1 77 ? 16.439 7.197 8.390 1.00 94.38 77 GLN A O 1
ATOM 592 N N . THR A 1 78 ? 17.949 5.522 8.520 1.00 95.94 78 THR A N 1
ATOM 593 C CA . THR A 1 78 ? 18.124 5.314 7.083 1.00 95.94 78 THR A CA 1
ATOM 594 C C . THR A 1 78 ? 17.710 3.889 6.764 1.00 95.94 78 THR A C 1
ATOM 596 O O . THR A 1 78 ? 18.060 2.969 7.496 1.00 95.94 78 THR A O 1
ATOM 599 N N . VAL A 1 79 ? 16.956 3.716 5.685 1.00 95.62 79 VAL A N 1
ATOM 600 C CA . VAL A 1 79 ? 16.585 2.411 5.132 1.00 95.62 79 VAL A CA 1
ATOM 601 C C . VAL A 1 79 ? 17.190 2.327 3.750 1.00 95.62 79 VAL A C 1
ATOM 603 O O . VAL A 1 79 ? 16.952 3.206 2.920 1.00 95.62 79 VAL A O 1
ATOM 606 N N . THR A 1 80 ? 17.970 1.287 3.508 1.00 98.06 80 THR A N 1
ATOM 607 C CA . THR A 1 80 ? 18.546 0.985 2.196 1.00 98.06 80 THR A CA 1
ATOM 608 C C . THR A 1 80 ? 17.492 0.410 1.246 1.00 98.06 80 THR A C 1
ATOM 610 O O . THR A 1 80 ? 16.440 -0.069 1.680 1.00 98.06 80 THR A O 1
ATOM 613 N N . TYR A 1 81 ? 17.752 0.413 -0.063 1.00 98.19 81 TYR A N 1
ATOM 614 C CA . TYR A 1 81 ? 16.849 -0.233 -1.027 1.00 98.19 81 TYR A CA 1
ATOM 615 C C . TYR A 1 81 ? 16.663 -1.729 -0.745 1.00 98.19 81 TYR A C 1
ATOM 617 O O . TYR A 1 81 ? 15.545 -2.238 -0.869 1.00 98.19 81 TYR A O 1
ATOM 625 N N . ARG A 1 82 ? 17.725 -2.425 -0.320 1.00 97.62 82 ARG A N 1
ATOM 626 C CA . ARG A 1 82 ? 17.676 -3.836 0.086 1.00 97.62 82 ARG A CA 1
ATOM 627 C C . ARG A 1 82 ? 16.678 -4.056 1.224 1.00 97.62 82 ARG A C 1
ATOM 629 O O . ARG A 1 82 ? 15.737 -4.832 1.065 1.00 97.62 82 ARG A O 1
ATOM 636 N N . GLU A 1 83 ? 16.837 -3.325 2.325 1.00 96.56 83 GLU A N 1
ATOM 637 C CA . GLU A 1 83 ? 15.949 -3.421 3.491 1.00 96.56 83 GLU A CA 1
ATOM 638 C C . GLU A 1 83 ? 14.519 -2.999 3.145 1.00 96.56 83 GLU A C 1
ATOM 640 O O . GLU A 1 83 ? 13.552 -3.580 3.639 1.00 96.56 83 GLU A O 1
ATOM 645 N N . TYR A 1 84 ? 14.359 -1.991 2.284 1.00 96.88 84 TYR A N 1
ATOM 646 C CA . TYR A 1 84 ? 13.039 -1.539 1.867 1.00 96.88 84 TYR A CA 1
ATOM 647 C C . TYR A 1 84 ? 12.286 -2.638 1.110 1.00 96.88 84 TYR A C 1
ATOM 649 O O . TYR A 1 84 ? 11.139 -2.937 1.447 1.00 96.88 84 TYR A O 1
ATOM 657 N N . ARG A 1 85 ? 12.943 -3.312 0.158 1.00 96.44 85 ARG A N 1
ATOM 658 C CA . ARG A 1 85 ? 12.358 -4.452 -0.562 1.00 96.44 85 ARG A CA 1
ATOM 659 C C . ARG A 1 85 ? 12.022 -5.613 0.363 1.00 96.44 85 ARG A C 1
ATOM 661 O O . ARG A 1 85 ? 10.979 -6.237 0.190 1.00 96.44 85 ARG A O 1
ATOM 668 N N . GLU A 1 86 ? 12.870 -5.914 1.341 1.00 95.56 86 GLU A N 1
ATOM 669 C CA . GLU A 1 86 ? 12.585 -6.962 2.327 1.00 95.56 86 GLU A CA 1
ATOM 670 C C . GLU A 1 86 ? 11.316 -6.650 3.127 1.00 95.56 86 GLU A C 1
ATOM 672 O O . GLU A 1 86 ? 10.439 -7.510 3.246 1.00 95.56 86 GLU A O 1
ATOM 677 N N . ARG A 1 87 ? 11.163 -5.402 3.589 1.00 94.81 87 ARG A N 1
ATOM 678 C CA . ARG A 1 87 ? 9.950 -4.938 4.282 1.00 94.81 87 ARG A CA 1
ATOM 679 C C . ARG A 1 87 ? 8.715 -5.034 3.385 1.00 94.81 87 ARG A C 1
ATOM 681 O O . ARG A 1 87 ? 7.688 -5.538 3.835 1.00 94.81 87 ARG A O 1
ATOM 688 N N . VAL A 1 88 ? 8.828 -4.613 2.123 1.00 96.56 88 VAL A N 1
ATOM 689 C CA . VAL A 1 88 ? 7.745 -4.690 1.127 1.00 96.56 88 VAL A CA 1
ATOM 690 C C . VAL A 1 88 ? 7.329 -6.135 0.859 1.00 96.56 88 VAL A C 1
ATOM 692 O O . VAL A 1 88 ? 6.151 -6.474 0.915 1.00 96.56 88 VAL A O 1
ATOM 695 N N . HIS A 1 89 ? 8.287 -7.031 0.633 1.00 95.06 89 HIS A N 1
ATOM 696 C CA . HIS A 1 89 ? 7.998 -8.446 0.410 1.00 95.06 89 HIS A CA 1
ATOM 697 C C . HIS A 1 89 ? 7.371 -9.116 1.634 1.00 95.06 89 HIS A C 1
ATOM 699 O O . HIS A 1 89 ? 6.490 -9.965 1.486 1.00 95.06 89 HIS A O 1
ATOM 705 N N . HIS A 1 90 ? 7.820 -8.766 2.840 1.00 93.25 90 HIS A N 1
ATOM 706 C CA . HIS A 1 90 ? 7.242 -9.307 4.063 1.00 93.25 90 HIS A CA 1
ATOM 707 C C . HIS A 1 90 ? 5.791 -8.841 4.223 1.00 93.25 90 HIS A C 1
ATOM 709 O O . HIS A 1 90 ? 4.894 -9.673 4.352 1.00 93.25 90 HIS A O 1
ATOM 715 N N . MET A 1 91 ? 5.535 -7.537 4.135 1.00 93.94 91 MET A N 1
ATOM 716 C CA . MET A 1 91 ? 4.185 -6.999 4.291 1.00 93.94 91 MET A CA 1
ATOM 717 C C . MET A 1 91 ? 3.240 -7.459 3.163 1.00 93.94 91 MET A C 1
ATOM 719 O O . MET A 1 91 ? 2.088 -7.782 3.438 1.00 93.94 91 MET A O 1
ATOM 723 N N . ALA A 1 92 ? 3.720 -7.629 1.926 1.00 95.69 92 ALA A N 1
ATOM 724 C CA . ALA A 1 92 ? 2.924 -8.216 0.842 1.00 95.69 92 ALA A CA 1
ATOM 725 C C . ALA A 1 92 ? 2.437 -9.637 1.186 1.00 95.69 92 ALA A C 1
ATOM 727 O O . ALA A 1 92 ? 1.261 -9.961 1.014 1.00 95.69 92 ALA A O 1
ATOM 728 N N . LYS A 1 93 ? 3.315 -10.482 1.748 1.00 92.75 93 LYS A N 1
ATOM 729 C CA . LYS A 1 93 ? 2.938 -11.823 2.233 1.00 92.75 93 LYS A C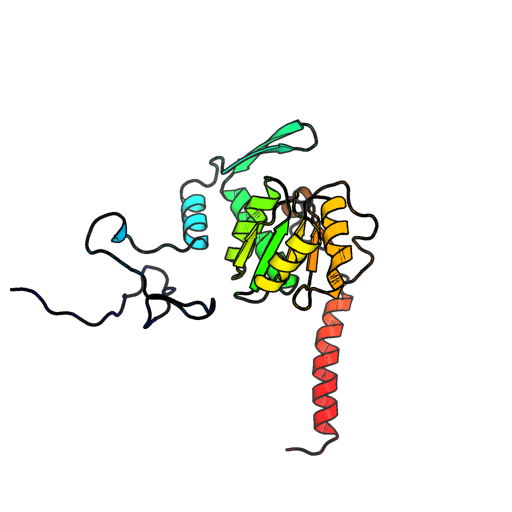A 1
ATOM 730 C C . LYS A 1 93 ? 1.919 -11.754 3.368 1.00 92.75 93 LYS A C 1
ATOM 732 O O . LYS A 1 93 ? 1.015 -12.585 3.417 1.00 92.75 93 LYS A O 1
ATOM 737 N N . VAL A 1 94 ? 2.054 -10.773 4.262 1.00 90.44 94 VAL A N 1
ATOM 738 C CA . VAL A 1 94 ? 1.085 -10.529 5.338 1.00 90.44 94 VAL A CA 1
ATOM 739 C C . VAL A 1 94 ? -0.281 -10.169 4.754 1.00 90.44 94 VAL A C 1
ATOM 741 O O . VAL A 1 94 ? -1.268 -10.781 5.145 1.00 90.44 94 VAL A O 1
ATOM 744 N N . PHE A 1 95 ? -0.358 -9.271 3.770 1.00 94.69 95 PHE A N 1
ATOM 745 C CA . PHE A 1 95 ? -1.624 -8.926 3.117 1.00 94.69 95 PHE A CA 1
ATOM 746 C C . PHE A 1 95 ? -2.298 -10.132 2.458 1.00 94.69 95 PHE A C 1
ATOM 748 O O . PHE A 1 95 ? -3.482 -10.368 2.696 1.00 94.69 95 PHE A O 1
ATOM 755 N N . ILE A 1 96 ? -1.544 -10.950 1.717 1.00 93.38 96 ILE A N 1
ATOM 756 C CA . ILE A 1 96 ? -2.060 -12.195 1.124 1.00 93.38 96 ILE A CA 1
ATOM 757 C C . ILE A 1 96 ? -2.590 -13.127 2.223 1.00 93.38 96 ILE A C 1
ATOM 759 O O . ILE A 1 96 ? -3.699 -13.650 2.129 1.00 93.38 96 ILE A O 1
ATOM 763 N N . LYS A 1 97 ? -1.824 -13.309 3.306 1.00 89.44 97 LYS A N 1
ATOM 764 C CA . LYS A 1 97 ? -2.213 -14.170 4.431 1.00 89.44 97 LYS A CA 1
ATOM 765 C C . LYS A 1 97 ? -3.479 -13.681 5.140 1.00 89.44 97 LYS A C 1
ATOM 767 O O . LYS A 1 97 ? -4.260 -14.507 5.605 1.00 89.44 97 LYS A O 1
ATOM 772 N N . LEU A 1 98 ? -3.674 -12.366 5.213 1.00 89.00 98 LEU A N 1
ATOM 773 C CA . LEU A 1 98 ? -4.840 -11.708 5.808 1.00 89.00 98 LEU A CA 1
ATOM 774 C C . LEU A 1 98 ? -6.040 -11.618 4.851 1.00 89.00 98 LEU A C 1
ATOM 776 O O . LEU A 1 98 ? -7.051 -10.999 5.189 1.00 89.00 98 LEU A O 1
ATOM 780 N N . GLY A 1 99 ? -5.947 -12.266 3.687 1.00 89.31 99 GLY A N 1
ATOM 781 C CA . GLY A 1 99 ? -7.062 -12.476 2.773 1.00 89.31 99 GLY A CA 1
ATOM 782 C C . GLY A 1 99 ? -7.202 -11.423 1.681 1.00 89.31 99 GLY A C 1
ATOM 783 O O . GLY A 1 99 ? -8.292 -11.321 1.120 1.00 89.31 99 GLY A O 1
ATOM 784 N N . LEU A 1 100 ? -6.154 -10.650 1.374 1.00 95.88 100 LEU A N 1
ATOM 785 C CA . LEU A 1 100 ? -6.155 -9.807 0.181 1.00 95.88 100 LEU A CA 1
ATOM 786 C C . LEU A 1 100 ? -6.256 -10.684 -1.071 1.00 95.88 100 LEU A C 1
ATOM 788 O O . LEU A 1 100 ? -5.412 -11.547 -1.312 1.00 95.88 100 LEU A O 1
ATOM 792 N N . GLU A 1 101 ? -7.287 -10.443 -1.865 1.00 95.25 101 GLU A N 1
ATOM 793 C CA . GLU A 1 101 ? -7.466 -11.054 -3.175 1.00 95.25 101 GLU A CA 1
ATOM 794 C C . GLU A 1 101 ? -6.850 -10.174 -4.273 1.00 95.25 101 GLU A C 1
ATOM 796 O O . GLU A 1 101 ? -6.785 -8.948 -4.119 1.00 95.25 101 GLU A O 1
ATOM 801 N N . PRO A 1 102 ? -6.432 -10.762 -5.410 1.00 92.44 102 PRO A N 1
ATOM 802 C CA . PRO A 1 102 ? -5.987 -9.987 -6.561 1.00 92.44 102 PRO A CA 1
ATOM 803 C C . PRO A 1 102 ? -7.009 -8.916 -6.957 1.00 92.44 102 PRO A C 1
ATOM 805 O O . PRO A 1 102 ? -8.220 -9.146 -6.907 1.00 92.44 102 PRO A O 1
ATOM 808 N N . HIS A 1 103 ? -6.507 -7.747 -7.351 1.00 92.50 103 HIS A N 1
ATOM 809 C CA . HIS A 1 103 ? -7.292 -6.589 -7.793 1.00 92.50 103 HIS A CA 1
ATOM 810 C C . HIS A 1 103 ? -8.247 -5.989 -6.742 1.00 92.50 103 HIS A C 1
ATOM 812 O O . HIS A 1 103 ? -9.060 -5.125 -7.078 1.00 92.50 103 HIS A O 1
ATOM 818 N N . HIS A 1 104 ? -8.141 -6.399 -5.474 1.00 96.19 104 HIS A N 1
ATOM 819 C CA . HIS A 1 104 ? -8.804 -5.733 -4.354 1.00 96.19 104 HIS A CA 1
ATOM 820 C C . HIS A 1 104 ? -7.885 -4.729 -3.666 1.00 96.19 104 HIS A C 1
ATOM 822 O O . HIS A 1 104 ? -6.662 -4.751 -3.827 1.00 96.19 104 HIS A O 1
ATOM 828 N N . THR A 1 105 ? -8.491 -3.826 -2.898 1.00 98.12 105 THR A N 1
ATOM 829 C CA . THR A 1 105 ? -7.789 -2.650 -2.391 1.00 98.12 105 THR A CA 1
ATOM 830 C C . THR A 1 105 ? -7.241 -2.855 -0.981 1.00 98.12 105 THR A C 1
ATOM 832 O O . THR A 1 105 ? -7.944 -3.312 -0.074 1.00 98.12 105 THR A O 1
ATOM 835 N N . VAL A 1 106 ? -5.989 -2.442 -0.792 1.00 98.44 106 VAL A N 1
ATOM 836 C CA . VAL A 1 106 ? -5.427 -2.058 0.502 1.00 98.44 106 VAL A CA 1
ATOM 837 C C . VAL A 1 106 ? -5.548 -0.543 0.611 1.00 98.44 106 VAL A C 1
ATOM 839 O O . VAL A 1 106 ? -4.945 0.199 -0.166 1.00 98.44 106 VAL A O 1
ATOM 842 N N . ALA A 1 107 ? -6.345 -0.074 1.559 1.00 98.31 107 ALA A N 1
ATOM 843 C CA . ALA A 1 107 ? -6.452 1.342 1.859 1.00 98.31 107 ALA A CA 1
ATOM 844 C C . ALA A 1 107 ? -5.512 1.702 3.006 1.00 98.31 107 ALA A C 1
ATOM 846 O O . ALA A 1 107 ? -5.334 0.909 3.930 1.00 98.31 107 ALA A O 1
ATOM 847 N N . VAL A 1 108 ? -4.936 2.899 2.988 1.00 97.94 108 VAL A N 1
ATOM 848 C CA . VAL A 1 108 ? -4.111 3.368 4.102 1.00 97.94 108 VAL A CA 1
ATOM 849 C C . VAL A 1 108 ? -4.536 4.750 4.540 1.00 97.94 108 VAL A C 1
ATOM 851 O O . VAL A 1 108 ? -4.555 5.705 3.767 1.00 97.94 108 VAL A O 1
ATOM 854 N N . LEU A 1 109 ? -4.879 4.820 5.817 1.00 97.38 109 LEU A N 1
ATOM 855 C CA . LEU A 1 109 ? -5.320 5.996 6.535 1.00 97.38 109 LEU A CA 1
ATOM 856 C C . LEU A 1 109 ? -4.234 6.342 7.555 1.00 97.38 109 LEU A C 1
ATOM 858 O O . LEU A 1 109 ? -4.332 6.000 8.732 1.00 97.38 109 LEU A O 1
ATOM 862 N N . ALA A 1 110 ? -3.162 6.962 7.072 1.00 94.62 110 ALA A N 1
ATOM 863 C CA . ALA A 1 110 ? -1.996 7.296 7.877 1.00 94.62 110 ALA A CA 1
ATOM 864 C C . ALA A 1 110 ? -1.322 8.575 7.371 1.00 94.62 110 ALA A C 1
ATOM 866 O O . ALA A 1 110 ? -1.437 8.936 6.197 1.00 94.62 110 ALA A O 1
ATOM 867 N N . PHE A 1 111 ? -0.586 9.256 8.249 1.00 91.62 111 PHE A N 1
ATOM 868 C CA . PHE A 1 111 ? 0.356 10.289 7.819 1.00 91.62 111 PHE A CA 1
ATOM 869 C C . PHE A 1 111 ? 1.571 9.694 7.089 1.00 91.62 111 PHE A C 1
ATOM 871 O O . PHE A 1 111 ? 1.876 8.502 7.197 1.00 91.62 111 PHE A O 1
ATOM 878 N N . ASN A 1 112 ? 2.304 10.558 6.376 1.00 90.94 112 ASN A N 1
ATOM 879 C CA . ASN A 1 112 ? 3.555 10.192 5.718 1.00 90.94 112 ASN A CA 1
ATOM 880 C C . ASN A 1 112 ? 4.527 9.564 6.720 1.00 90.94 112 ASN A C 1
ATOM 882 O O . ASN A 1 112 ? 5.009 10.212 7.648 1.00 90.94 112 ASN A O 1
ATOM 886 N N . SER A 1 113 ? 4.806 8.289 6.493 1.00 91.00 113 SER A N 1
ATOM 887 C CA . SER A 1 113 ? 5.604 7.431 7.354 1.00 91.00 113 SER A CA 1
ATOM 888 C C . SER A 1 113 ? 6.254 6.340 6.498 1.00 91.00 113 SER A C 1
ATOM 890 O O . SER A 1 113 ? 5.748 6.030 5.415 1.00 91.00 113 SER A O 1
ATOM 892 N N . PRO A 1 114 ? 7.369 5.740 6.937 1.00 92.94 114 PRO A N 1
ATOM 893 C CA . PRO A 1 114 ? 7.930 4.562 6.273 1.00 92.94 114 PRO A CA 1
ATOM 894 C C . PRO A 1 114 ? 6.904 3.437 6.096 1.00 92.94 114 PRO A C 1
ATOM 896 O O . PRO A 1 114 ? 6.896 2.747 5.081 1.00 92.94 114 PRO A O 1
ATOM 899 N N . GLU A 1 115 ? 6.022 3.272 7.078 1.00 91.88 115 GLU A N 1
ATOM 900 C CA . GLU A 1 115 ? 4.944 2.292 7.099 1.00 91.88 115 GLU A CA 1
ATOM 901 C C . GLU A 1 115 ? 3.945 2.516 5.967 1.00 91.88 115 GLU A C 1
ATOM 903 O O . GLU A 1 115 ? 3.472 1.548 5.363 1.00 91.88 115 GLU A O 1
ATOM 908 N N . TRP A 1 116 ? 3.672 3.782 5.643 1.00 94.50 116 TRP A N 1
ATOM 909 C CA . TRP A 1 116 ? 2.829 4.150 4.515 1.00 94.50 116 TRP A CA 1
ATOM 910 C C . TRP A 1 116 ? 3.461 3.675 3.195 1.00 94.50 116 TRP A C 1
ATOM 912 O O . TRP A 1 116 ? 2.895 2.833 2.498 1.00 94.50 116 TRP A O 1
ATOM 922 N N . PHE A 1 117 ? 4.692 4.096 2.905 1.00 95.31 117 PHE A N 1
ATOM 923 C CA . PHE A 1 117 ? 5.371 3.734 1.654 1.00 95.31 117 PHE A CA 1
ATOM 924 C C . PHE A 1 117 ? 5.581 2.222 1.494 1.00 95.31 117 PHE A C 1
ATOM 926 O O . PHE A 1 117 ? 5.374 1.665 0.414 1.00 95.31 117 PHE A O 1
ATOM 933 N N . VAL A 1 118 ? 5.915 1.517 2.582 1.00 96.44 118 VAL A N 1
ATOM 934 C CA . VAL A 1 118 ? 5.988 0.053 2.536 1.00 96.44 118 VAL A CA 1
ATOM 935 C C . VAL A 1 118 ? 4.624 -0.548 2.216 1.00 96.44 118 VAL A C 1
ATOM 937 O O . VAL A 1 118 ? 4.558 -1.434 1.369 1.00 96.44 118 VAL A O 1
ATOM 940 N N . SER A 1 119 ? 3.543 -0.096 2.855 1.00 96.38 119 SER A N 1
ATOM 941 C CA . SER A 1 119 ? 2.197 -0.636 2.617 1.00 96.38 119 SER A CA 1
ATOM 942 C C . SER A 1 119 ? 1.745 -0.429 1.170 1.00 96.38 119 SER A C 1
ATOM 944 O O . SER A 1 119 ? 1.185 -1.347 0.575 1.00 96.38 119 SER A O 1
ATOM 946 N N . GLU A 1 120 ? 2.059 0.726 0.580 1.00 96.69 120 GLU A N 1
ATOM 947 C CA . GLU A 1 120 ? 1.783 1.034 -0.826 1.00 96.69 120 GLU A CA 1
ATOM 948 C C . GLU A 1 120 ? 2.414 0.016 -1.776 1.00 96.69 120 GLU A C 1
ATOM 950 O O . GLU A 1 120 ? 1.713 -0.665 -2.530 1.00 96.69 120 GLU A O 1
ATOM 955 N N . LEU A 1 121 ? 3.736 -0.150 -1.708 1.00 97.56 121 LEU A N 1
ATOM 956 C CA . LEU A 1 121 ? 4.411 -1.084 -2.603 1.00 97.56 121 LEU A CA 1
ATOM 957 C C . LEU A 1 121 ? 4.054 -2.534 -2.270 1.00 97.56 121 LEU A C 1
ATOM 959 O O . LEU A 1 121 ? 3.996 -3.363 -3.175 1.00 97.56 121 LEU A O 1
ATOM 963 N N . SER A 1 122 ? 3.753 -2.845 -1.010 1.00 97.75 122 SER A N 1
ATOM 964 C CA . SER A 1 122 ? 3.325 -4.184 -0.592 1.00 97.75 122 SER A CA 1
ATOM 965 C C . SER A 1 122 ? 1.980 -4.577 -1.183 1.00 97.75 122 SER A C 1
ATOM 967 O O . SER A 1 122 ? 1.823 -5.723 -1.596 1.00 97.75 122 SER A O 1
ATOM 969 N N . ALA A 1 123 ? 1.031 -3.640 -1.267 1.00 97.88 123 ALA A N 1
ATOM 970 C CA . ALA A 1 123 ? -0.255 -3.869 -1.916 1.00 97.88 123 ALA A CA 1
ATOM 971 C C . ALA A 1 123 ? -0.053 -4.251 -3.388 1.00 97.88 123 ALA A C 1
ATOM 973 O O . ALA A 1 123 ? -0.564 -5.276 -3.832 1.00 97.88 123 ALA A O 1
ATOM 974 N N . ILE A 1 124 ? 0.793 -3.503 -4.104 1.00 96.75 124 ILE A N 1
ATOM 975 C CA . ILE A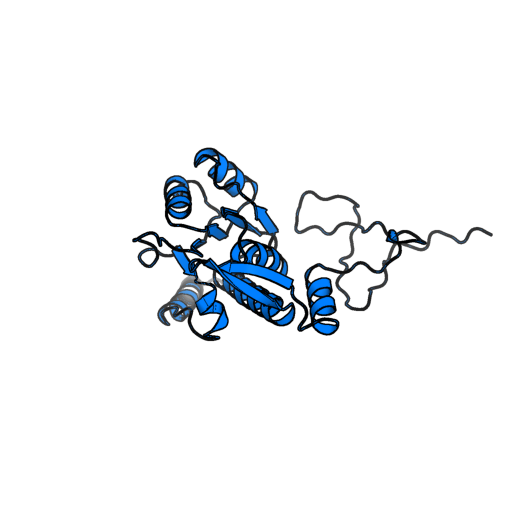 1 124 ? 1.128 -3.774 -5.509 1.00 96.75 124 ILE A CA 1
ATOM 976 C C . ILE A 1 124 ? 1.833 -5.131 -5.661 1.00 96.75 124 ILE A C 1
ATOM 978 O O . ILE A 1 124 ? 1.482 -5.920 -6.535 1.00 96.75 124 ILE A O 1
ATOM 982 N N . HIS A 1 125 ? 2.803 -5.445 -4.794 1.00 95.81 125 HIS A N 1
ATOM 983 C CA . HIS A 1 125 ? 3.514 -6.733 -4.823 1.00 95.81 125 HIS A CA 1
ATOM 984 C C . HIS A 1 125 ? 2.607 -7.921 -4.478 1.00 95.81 125 HIS A C 1
ATOM 986 O O . HIS A 1 125 ? 2.870 -9.037 -4.922 1.00 95.81 125 HIS A O 1
ATOM 992 N N . ALA A 1 126 ? 1.543 -7.691 -3.709 1.00 96.06 126 ALA A N 1
ATOM 993 C CA . ALA A 1 126 ? 0.522 -8.686 -3.413 1.00 96.06 126 ALA A CA 1
ATOM 994 C C . ALA A 1 126 ? -0.527 -8.842 -4.535 1.00 96.06 126 ALA A C 1
ATOM 996 O O . ALA A 1 126 ? -1.433 -9.661 -4.402 1.00 96.06 126 ALA A O 1
ATOM 997 N N . GLY A 1 127 ? -0.418 -8.079 -5.632 1.00 94.38 127 GLY A N 1
ATOM 998 C CA . GLY A 1 127 ? -1.397 -8.068 -6.725 1.00 94.38 127 GLY A CA 1
ATOM 999 C C . GLY A 1 127 ? -2.668 -7.273 -6.411 1.00 94.38 127 GLY A C 1
ATOM 1000 O O . GLY A 1 127 ? -3.669 -7.414 -7.112 1.00 94.38 127 GLY A O 1
ATOM 1001 N N . GLY A 1 128 ? -2.645 -6.467 -5.350 1.00 95.94 128 GLY A N 1
ATOM 1002 C CA . GLY A 1 128 ? -3.731 -5.580 -4.957 1.00 95.94 128 GLY A CA 1
ATOM 1003 C C . GLY A 1 128 ? -3.594 -4.170 -5.527 1.00 95.94 128 GLY A C 1
ATOM 1004 O O . GLY A 1 128 ? -2.610 -3.805 -6.172 1.00 95.94 128 GLY A O 1
ATOM 1005 N N . ILE A 1 129 ? -4.609 -3.363 -5.241 1.00 96.62 129 ILE A N 1
ATOM 1006 C CA . ILE A 1 129 ? -4.679 -1.937 -5.555 1.00 96.62 129 ILE A CA 1
ATOM 1007 C C . ILE A 1 129 ? -4.392 -1.157 -4.275 1.00 96.62 129 ILE A C 1
ATOM 1009 O O . ILE A 1 129 ? -4.781 -1.575 -3.185 1.00 96.62 129 ILE A O 1
ATOM 1013 N N . ILE A 1 130 ? -3.715 -0.020 -4.390 1.00 96.94 130 ILE A N 1
ATOM 1014 C CA . ILE A 1 130 ? -3.474 0.876 -3.262 1.00 96.94 130 ILE A CA 1
ATOM 1015 C C . ILE A 1 130 ? -4.408 2.085 -3.309 1.00 96.94 130 ILE A C 1
ATOM 1017 O O . ILE A 1 130 ? -4.678 2.638 -4.372 1.00 96.94 130 ILE A O 1
ATOM 1021 N N . THR A 1 131 ? -4.907 2.512 -2.150 1.00 96.62 131 THR A N 1
ATOM 1022 C CA . THR A 1 131 ? -5.648 3.772 -2.000 1.00 96.62 131 THR A CA 1
ATOM 1023 C C . THR A 1 131 ? -5.195 4.510 -0.747 1.00 96.62 131 THR A C 1
ATOM 1025 O O . THR A 1 131 ? -5.231 3.966 0.354 1.00 96.62 131 THR A O 1
ATOM 1028 N N . GLY A 1 132 ? -4.782 5.765 -0.907 1.00 96.44 132 GLY A N 1
ATOM 1029 C CA . GLY A 1 132 ? -4.498 6.659 0.212 1.00 96.44 132 GLY A CA 1
ATOM 1030 C C . GLY A 1 132 ? -5.761 7.349 0.717 1.00 96.44 132 GLY A C 1
ATOM 1031 O O . GLY A 1 132 ? -6.595 7.783 -0.076 1.00 96.44 132 GLY A O 1
ATOM 1032 N N . VAL A 1 133 ? -5.889 7.480 2.035 1.00 96.62 133 VAL A N 1
ATOM 1033 C CA . VAL A 1 133 ? -7.005 8.168 2.687 1.00 96.62 133 VAL A CA 1
ATOM 1034 C C . VAL A 1 133 ? -6.456 9.210 3.655 1.00 96.62 133 VAL A C 1
ATOM 1036 O O . VAL A 1 133 ? -5.606 8.916 4.493 1.00 96.62 133 VAL A O 1
ATOM 1039 N N . TYR A 1 134 ? -6.949 10.444 3.559 1.00 95.06 134 TYR A N 1
ATOM 1040 C CA . TYR A 1 134 ? -6.499 11.520 4.437 1.00 95.06 134 TYR A CA 1
ATOM 1041 C C . TYR A 1 134 ? -6.961 11.300 5.880 1.00 95.06 134 TYR A C 1
ATOM 1043 O O . TYR A 1 134 ? -8.138 11.068 6.155 1.00 95.06 134 TYR A O 1
ATOM 1051 N N . THR A 1 135 ? -6.039 11.456 6.830 1.00 94.81 135 THR A N 1
ATOM 1052 C CA . THR A 1 135 ? -6.294 11.292 8.273 1.00 94.81 135 THR A CA 1
ATOM 1053 C C . THR A 1 135 ? -7.281 12.317 8.839 1.00 94.81 135 THR A C 1
ATOM 1055 O O . THR A 1 135 ? -7.920 12.065 9.869 1.00 94.81 135 THR A O 1
ATOM 1058 N N . THR A 1 136 ? -7.439 13.455 8.157 1.00 95.06 136 THR A N 1
ATOM 1059 C CA . THR A 1 136 ? -8.385 14.534 8.473 1.00 95.06 136 THR A CA 1
ATOM 1060 C C . THR A 1 136 ? -9.808 14.264 7.992 1.00 95.06 136 THR A C 1
ATOM 1062 O O . THR A 1 136 ? -10.720 14.961 8.433 1.00 95.06 136 THR A O 1
ATOM 1065 N N . ASN A 1 137 ? -10.028 13.254 7.142 1.00 96.19 137 ASN A N 1
ATOM 1066 C CA . ASN A 1 137 ? -11.366 12.906 6.673 1.00 96.19 137 ASN A CA 1
ATOM 1067 C C . ASN A 1 137 ? -12.262 12.465 7.837 1.00 96.19 137 ASN A C 1
ATOM 1069 O O . ASN A 1 137 ? -11.811 11.779 8.766 1.00 96.19 137 ASN A O 1
ATOM 1073 N N . SER A 1 138 ? -13.544 12.829 7.756 1.00 97.50 138 SER A N 1
ATOM 1074 C CA . SER A 1 138 ? -14.576 12.321 8.660 1.00 97.50 138 SER A CA 1
ATOM 1075 C C . SER A 1 138 ? -14.744 10.807 8.488 1.00 97.50 138 SER A C 1
ATOM 1077 O O . SER A 1 138 ? -14.334 10.237 7.475 1.00 97.50 138 SER A O 1
ATOM 1079 N N . ALA A 1 139 ? -15.355 10.141 9.470 1.00 97.38 139 ALA A N 1
ATOM 1080 C CA . ALA A 1 139 ? -15.641 8.708 9.374 1.00 97.38 139 ALA A CA 1
ATOM 1081 C C . ALA A 1 139 ? -16.507 8.376 8.143 1.00 97.38 139 ALA A C 1
ATOM 1083 O O . ALA A 1 139 ? -16.220 7.418 7.436 1.00 97.38 139 ALA A O 1
ATOM 1084 N N . GLU A 1 140 ? -17.490 9.224 7.832 1.00 97.38 140 GLU A N 1
ATOM 1085 C CA . GLU A 1 140 ? -18.352 9.089 6.653 1.00 97.38 140 GLU A CA 1
ATOM 1086 C C . GLU A 1 140 ? -17.564 9.192 5.338 1.00 97.38 140 GLU A C 1
ATOM 1088 O O . GLU A 1 140 ? -17.702 8.342 4.460 1.00 97.38 140 GLU A O 1
ATOM 1093 N N . SER A 1 141 ? -16.668 10.178 5.207 1.00 97.81 141 SER A N 1
ATOM 1094 C CA . SER A 1 141 ? -15.830 10.299 4.008 1.00 97.81 141 SER A CA 1
ATOM 1095 C C . SER A 1 141 ? -14.855 9.129 3.869 1.00 97.81 141 SER A C 1
ATOM 1097 O O . SER A 1 141 ? -14.599 8.674 2.757 1.00 97.81 141 SER A O 1
ATOM 1099 N N . VAL A 1 142 ? -14.315 8.622 4.983 1.00 98.06 142 VAL A N 1
ATOM 1100 C CA . VAL A 1 142 ? -13.493 7.404 4.971 1.00 98.06 142 VAL A CA 1
ATOM 1101 C C . VAL A 1 142 ? -14.325 6.209 4.506 1.00 98.06 142 VAL A C 1
ATOM 1103 O O . VAL A 1 142 ? -13.886 5.497 3.608 1.00 98.06 142 VAL A O 1
ATOM 1106 N N . GLN A 1 143 ? -15.530 6.017 5.048 1.00 98.12 143 GLN A N 1
ATOM 1107 C CA . GLN A 1 143 ? -16.432 4.938 4.644 1.00 98.12 143 GLN A CA 1
ATOM 1108 C C . GLN A 1 143 ? -16.688 4.958 3.137 1.00 98.12 143 GLN A C 1
ATOM 1110 O O . GLN A 1 143 ? -16.468 3.947 2.475 1.00 98.12 143 GLN A O 1
ATOM 1115 N N . HIS A 1 144 ? -17.046 6.121 2.586 1.00 97.75 144 HIS A N 1
ATOM 1116 C CA . HIS A 1 144 ? -17.314 6.267 1.158 1.00 97.75 144 HIS A CA 1
ATOM 1117 C C . HIS A 1 144 ? -16.124 5.836 0.283 1.00 97.75 144 HIS A C 1
ATOM 1119 O O . HIS A 1 144 ? -16.300 5.143 -0.723 1.00 97.75 144 HIS A O 1
ATOM 1125 N N . VAL A 1 145 ? -14.898 6.202 0.676 1.00 97.75 145 VAL A N 1
ATOM 1126 C CA . VAL A 1 145 ? -13.676 5.798 -0.040 1.00 97.75 145 VAL A CA 1
ATOM 1127 C C . VAL A 1 145 ? -13.453 4.286 0.052 1.00 97.75 145 VAL A C 1
ATOM 1129 O O . VAL A 1 145 ? -13.128 3.648 -0.951 1.00 97.75 145 VAL A O 1
ATOM 1132 N N . LEU A 1 146 ? -13.635 3.693 1.232 1.00 97.88 146 LEU A N 1
ATOM 1133 C CA . LEU A 1 146 ? -13.418 2.260 1.450 1.00 97.88 146 LEU A CA 1
ATOM 1134 C C . LEU A 1 146 ? -14.448 1.391 0.718 1.00 97.88 146 LEU A C 1
ATOM 1136 O O . LEU A 1 146 ? -14.085 0.359 0.153 1.00 97.88 146 LEU A O 1
ATOM 1140 N N . GLU A 1 147 ? -15.709 1.820 0.678 1.00 96.69 147 GLU A N 1
ATOM 1141 C CA . GLU A 1 147 ? -16.770 1.162 -0.088 1.00 96.69 147 GLU A CA 1
ATOM 1142 C C . GLU A 1 147 ? -16.492 1.243 -1.591 1.00 96.69 147 GLU A C 1
ATOM 1144 O O . GLU A 1 147 ? -16.439 0.213 -2.266 1.00 96.69 147 GLU A O 1
ATOM 1149 N N . SER A 1 148 ? -16.234 2.452 -2.102 1.00 94.81 148 SER A N 1
ATOM 1150 C CA . SER A 1 148 ? -16.014 2.694 -3.535 1.00 94.81 148 SER A CA 1
ATOM 1151 C C . SER A 1 148 ? -14.781 1.963 -4.069 1.00 94.81 148 SER A C 1
ATOM 1153 O O . SER A 1 148 ? -14.776 1.478 -5.198 1.00 94.81 148 SER A O 1
ATOM 1155 N N . SER A 1 149 ? -13.738 1.842 -3.245 1.00 95.12 149 SER A N 1
ATOM 1156 C CA . SER A 1 149 ? -12.514 1.112 -3.590 1.00 95.12 149 SER A CA 1
ATOM 1157 C C . SER A 1 149 ? -12.597 -0.394 -3.326 1.00 95.12 149 SER A C 1
ATOM 1159 O O . SER A 1 149 ? -11.665 -1.119 -3.681 1.00 95.12 149 SER A O 1
ATOM 1161 N N . ARG A 1 150 ? -13.688 -0.891 -2.724 1.00 95.31 150 ARG A N 1
ATOM 1162 C CA . ARG A 1 150 ? -13.838 -2.292 -2.285 1.00 95.31 150 ARG A CA 1
ATOM 1163 C C . ARG A 1 150 ? -12.652 -2.746 -1.426 1.00 95.31 150 ARG A C 1
ATOM 1165 O O . ARG A 1 150 ? -12.069 -3.808 -1.654 1.00 95.31 150 ARG A O 1
ATOM 1172 N N . ALA A 1 151 ? -12.261 -1.910 -0.465 1.00 97.62 151 ALA A N 1
ATOM 1173 C CA . ALA A 1 151 ? -11.116 -2.176 0.395 1.00 97.62 151 ALA A CA 1
ATOM 1174 C C . ALA A 1 151 ? -11.315 -3.456 1.219 1.00 97.62 151 ALA A C 1
ATOM 1176 O O . ALA A 1 151 ? -12.301 -3.595 1.942 1.00 97.62 151 ALA A O 1
ATOM 1177 N N . GLN A 1 152 ? -10.351 -4.375 1.125 1.00 97.69 152 GLN A N 1
ATOM 1178 C CA . GLN A 1 152 ? -10.308 -5.606 1.920 1.00 97.69 152 GLN A CA 1
ATOM 1179 C C . GLN A 1 152 ? -9.392 -5.476 3.136 1.00 97.69 152 GLN A C 1
ATOM 1181 O O . GLN A 1 152 ? -9.618 -6.136 4.154 1.00 97.69 152 GLN A O 1
ATOM 1186 N N . ILE A 1 153 ? -8.377 -4.616 3.051 1.00 97.19 153 ILE A N 1
ATOM 1187 C CA . ILE A 1 153 ? -7.454 -4.332 4.149 1.00 97.19 153 ILE A CA 1
ATOM 1188 C C . ILE A 1 153 ? -7.363 -2.822 4.340 1.00 97.19 153 ILE A C 1
ATOM 1190 O O . ILE A 1 153 ? -7.230 -2.087 3.363 1.00 97.19 153 ILE A O 1
ATOM 1194 N N . VAL A 1 154 ? -7.400 -2.365 5.591 1.00 97.44 154 VAL A N 1
ATOM 1195 C CA . VAL A 1 154 ? -7.103 -0.973 5.947 1.00 97.44 154 VAL A CA 1
ATOM 1196 C C . VAL A 1 154 ? -5.884 -0.932 6.856 1.00 97.44 154 VAL A C 1
ATOM 1198 O O . VAL A 1 154 ? -5.877 -1.560 7.911 1.00 97.44 154 VAL A O 1
ATOM 1201 N N . VAL A 1 155 ? -4.858 -0.182 6.472 1.00 96.62 155 VAL A N 1
ATOM 1202 C CA . VAL A 1 155 ? -3.721 0.135 7.339 1.00 96.62 155 VAL A CA 1
ATOM 1203 C C . VAL A 1 155 ? -3.964 1.500 7.971 1.00 96.62 155 VAL A C 1
ATOM 1205 O O . VAL A 1 155 ? -4.307 2.456 7.281 1.00 96.62 155 VAL A O 1
ATOM 1208 N N . VAL A 1 156 ? -3.795 1.598 9.281 1.00 95.69 156 VAL A N 1
ATOM 1209 C CA . VAL A 1 156 ? -3.943 2.837 10.047 1.00 95.69 156 VAL A CA 1
ATOM 1210 C C . VAL A 1 156 ? -2.673 3.105 10.843 1.00 95.69 156 VAL A C 1
ATOM 1212 O O . VAL A 1 156 ? -2.005 2.160 11.271 1.00 95.69 156 VAL A O 1
ATOM 1215 N N . ASP A 1 157 ? -2.335 4.375 11.057 1.00 90.69 157 ASP A N 1
ATOM 1216 C CA . ASP A 1 157 ? -1.206 4.728 11.919 1.00 90.69 157 ASP A CA 1
ATOM 1217 C C . ASP A 1 157 ? -1.525 4.429 13.393 1.00 90.69 157 ASP A C 1
ATOM 1219 O O . ASP A 1 157 ? -0.928 3.528 13.978 1.00 90.69 157 ASP A O 1
ATOM 1223 N N . ASP A 1 158 ? -2.490 5.126 13.990 1.00 91.00 158 ASP A N 1
ATOM 1224 C CA . ASP A 1 158 ? -2.702 5.174 15.435 1.00 91.00 158 ASP A CA 1
ATOM 1225 C C . ASP A 1 158 ? -4.099 4.703 15.899 1.00 91.00 158 ASP A C 1
ATOM 1227 O O . ASP A 1 158 ? -4.959 4.277 15.120 1.00 91.00 158 ASP A O 1
ATOM 1231 N N . ALA A 1 159 ? -4.327 4.756 17.219 1.00 90.81 159 ALA A N 1
ATOM 1232 C CA . ALA A 1 159 ? -5.592 4.358 17.833 1.00 90.81 159 ALA A CA 1
ATOM 1233 C C . ALA A 1 159 ? -6.779 5.208 17.365 1.00 90.81 159 ALA A C 1
ATOM 1235 O O . ALA A 1 159 ? -7.884 4.687 17.249 1.00 90.81 159 ALA A O 1
ATOM 1236 N N . LYS A 1 160 ? -6.570 6.496 17.074 1.00 93.88 160 LYS A N 1
ATOM 1237 C CA . LYS A 1 160 ? -7.643 7.397 16.646 1.00 93.88 160 LYS A CA 1
ATOM 1238 C C . LYS A 1 160 ? -8.145 7.000 15.262 1.00 93.88 160 LYS A C 1
ATOM 1240 O O . LYS A 1 160 ? -9.353 6.987 15.022 1.00 93.88 160 LYS A O 1
ATOM 1245 N N . GLN A 1 161 ? -7.238 6.674 14.343 1.00 95.06 161 GLN A N 1
ATOM 1246 C CA . GLN A 1 161 ? -7.637 6.177 13.026 1.00 95.06 161 GLN A CA 1
ATOM 1247 C C . GLN A 1 161 ? -8.248 4.775 13.119 1.00 95.06 161 GLN A C 1
ATOM 1249 O O . GLN A 1 161 ? -9.229 4.504 12.431 1.00 95.06 161 GLN A O 1
ATOM 1254 N N . MET A 1 162 ? -7.749 3.918 14.016 1.00 92.19 162 MET A N 1
ATOM 1255 C CA . MET A 1 162 ? -8.368 2.618 14.296 1.00 92.19 162 MET A CA 1
ATOM 1256 C C . MET A 1 162 ? -9.827 2.763 14.761 1.00 92.19 162 MET A C 1
ATOM 1258 O O . MET A 1 162 ? -10.720 2.159 14.171 1.00 92.19 162 MET A O 1
ATOM 1262 N N . GLU A 1 163 ? -10.090 3.622 15.750 1.00 92.44 163 GLU A N 1
ATOM 1263 C CA . GLU A 1 163 ? -11.444 3.900 16.255 1.00 92.44 163 GLU A CA 1
ATOM 1264 C C . GLU A 1 163 ? -12.378 4.410 15.156 1.00 92.44 163 GLU A C 1
ATOM 1266 O O . GLU A 1 163 ? -13.548 4.025 15.101 1.00 92.44 163 GLU A O 1
ATOM 1271 N N . LYS A 1 164 ? -11.851 5.231 14.240 1.00 94.50 164 LYS A N 1
ATOM 1272 C CA . LYS A 1 164 ? -12.602 5.716 13.081 1.00 94.50 164 LYS A CA 1
ATOM 1273 C C . LYS A 1 164 ? -13.047 4.577 12.165 1.00 94.50 164 LYS A C 1
ATOM 1275 O O . LYS A 1 164 ? -14.163 4.626 11.669 1.00 94.50 164 LYS A O 1
ATOM 1280 N N . ILE A 1 165 ? -12.209 3.563 11.937 1.00 95.19 165 ILE A N 1
ATOM 1281 C CA . ILE A 1 165 ? -12.594 2.389 11.138 1.00 95.19 165 ILE A CA 1
ATOM 1282 C C . ILE A 1 165 ? -13.575 1.502 11.906 1.00 95.19 165 ILE A C 1
ATOM 1284 O O . ILE A 1 165 ? -14.536 1.006 11.320 1.00 95.19 165 ILE A O 1
ATOM 1288 N N . CYS A 1 166 ? -13.377 1.327 13.213 1.00 91.50 166 CYS A N 1
ATOM 1289 C CA . CYS A 1 166 ? -14.290 0.556 14.054 1.00 91.50 166 CYS A CA 1
ATOM 1290 C C . CYS A 1 166 ? -15.716 1.121 14.030 1.00 91.50 166 CYS A C 1
ATOM 1292 O O . CYS A 1 166 ? -16.662 0.348 13.900 1.00 91.50 166 CYS A O 1
ATOM 1294 N N . SER A 1 167 ? -15.882 2.447 14.084 1.00 94.00 167 SER A N 1
ATOM 1295 C CA . SER A 1 167 ? -17.213 3.074 14.097 1.00 94.00 167 SER A CA 1
ATOM 1296 C C . SER A 1 167 ? -18.019 2.861 12.810 1.00 94.00 167 SER A C 1
ATOM 1298 O O . SER A 1 167 ? -19.247 2.910 12.848 1.00 94.00 167 SER A O 1
ATOM 1300 N N . ILE A 1 168 ? -17.350 2.576 11.688 1.00 95.56 168 ILE A N 1
ATOM 1301 C CA . ILE A 1 168 ? -17.974 2.345 10.374 1.00 95.56 168 ILE A CA 1
ATOM 1302 C C . ILE A 1 168 ? -17.874 0.889 9.903 1.00 95.56 168 ILE A C 1
ATOM 1304 O O . ILE A 1 168 ? -18.354 0.569 8.820 1.00 95.56 168 ILE A O 1
ATOM 1308 N N . ARG A 1 169 ? -17.265 -0.017 10.684 1.00 91.50 169 ARG A N 1
ATOM 1309 C CA . ARG A 1 169 ? -16.926 -1.381 10.234 1.00 91.50 169 ARG A CA 1
ATOM 1310 C C . ARG A 1 169 ? -18.131 -2.161 9.709 1.00 91.50 169 ARG A C 1
ATOM 1312 O O . ARG A 1 169 ? -18.010 -2.866 8.712 1.00 91.50 169 ARG A O 1
ATOM 1319 N N . GLN A 1 170 ? -19.281 -2.015 10.360 1.00 92.31 170 GLN A N 1
ATOM 1320 C CA . GLN A 1 170 ? -20.534 -2.680 9.985 1.00 92.31 170 GLN A CA 1
ATOM 1321 C C . GLN A 1 170 ? -21.039 -2.305 8.581 1.00 92.31 170 GLN A C 1
ATOM 1323 O O . GLN A 1 170 ? -21.769 -3.081 7.973 1.00 92.31 170 GLN A O 1
ATOM 1328 N N . ASN A 1 171 ? -20.606 -1.159 8.049 1.00 95.38 171 ASN A N 1
ATOM 1329 C CA . ASN A 1 171 ? -20.973 -0.675 6.720 1.00 95.38 171 ASN A CA 1
ATOM 1330 C C . ASN A 1 171 ? -19.963 -1.097 5.638 1.00 95.38 171 ASN A C 1
ATOM 1332 O O . ASN A 1 171 ? -20.133 -0.763 4.474 1.00 95.38 171 ASN A O 1
ATOM 1336 N N . LEU A 1 172 ? -18.900 -1.828 5.994 1.00 95.88 172 LEU A N 1
ATOM 1337 C CA . LEU A 1 172 ? -17.809 -2.178 5.085 1.00 95.88 172 LEU A CA 1
ATOM 1338 C C . LEU A 1 172 ? -17.824 -3.682 4.761 1.00 95.88 172 LEU A C 1
ATOM 1340 O O . LEU A 1 172 ? -17.033 -4.437 5.331 1.00 95.88 172 LEU A O 1
ATOM 1344 N N . PRO A 1 173 ? -18.681 -4.150 3.830 1.00 94.25 173 PRO A N 1
ATOM 1345 C CA . PRO A 1 173 ? -18.889 -5.581 3.584 1.00 94.25 173 PRO A CA 1
ATOM 1346 C C . PRO A 1 173 ? -17.657 -6.294 3.013 1.00 94.25 173 PRO A C 1
ATOM 1348 O O . PRO A 1 173 ? -17.480 -7.488 3.232 1.00 94.25 173 PRO A O 1
ATOM 1351 N N . ASN A 1 174 ? -16.798 -5.569 2.290 1.00 95.62 174 ASN A N 1
ATOM 1352 C CA . ASN A 1 174 ? -15.566 -6.121 1.724 1.00 95.62 174 ASN A CA 1
ATOM 1353 C C . ASN A 1 174 ? -14.401 -6.105 2.713 1.00 95.62 174 ASN A C 1
ATOM 1355 O O . ASN A 1 174 ? -13.417 -6.810 2.494 1.00 95.62 174 ASN A O 1
ATOM 1359 N N . LEU A 1 175 ? -14.488 -5.314 3.786 1.00 95.94 175 LEU A N 1
ATOM 1360 C CA . LEU A 1 175 ? -13.383 -5.165 4.715 1.00 95.94 175 LEU A CA 1
ATOM 1361 C C . LEU A 1 175 ? -13.203 -6.475 5.479 1.00 95.94 175 LEU A C 1
ATOM 1363 O O . LEU A 1 175 ? -14.094 -6.923 6.200 1.00 95.94 175 LEU A O 1
ATOM 1367 N N . LYS A 1 176 ? -12.023 -7.075 5.332 1.00 93.31 176 LYS A N 1
ATOM 1368 C CA . LYS A 1 176 ? -11.609 -8.289 6.038 1.00 93.31 176 LYS A CA 1
ATOM 1369 C C . LYS A 1 176 ? -10.789 -7.911 7.258 1.00 93.31 176 LYS A C 1
ATOM 1371 O O . LYS A 1 176 ? -11.115 -8.328 8.368 1.00 93.31 176 LYS A O 1
ATOM 1376 N N . THR A 1 177 ? -9.811 -7.025 7.074 1.00 91.38 177 THR A N 1
ATOM 1377 C CA . THR A 1 177 ? -8.765 -6.806 8.072 1.00 91.38 177 THR A CA 1
ATOM 1378 C C . THR A 1 177 ? -8.406 -5.331 8.266 1.00 91.38 177 THR A C 1
ATOM 1380 O O . THR A 1 177 ? -8.357 -4.569 7.305 1.00 91.38 177 THR A O 1
ATOM 1383 N N . VAL A 1 178 ? -8.104 -4.926 9.504 1.00 92.25 178 VAL A N 1
ATOM 1384 C CA . VAL A 1 178 ? -7.520 -3.616 9.835 1.00 92.25 178 VAL A CA 1
ATOM 1385 C C . VAL A 1 178 ? -6.194 -3.814 10.568 1.00 92.25 178 VAL A C 1
ATOM 1387 O O . VAL A 1 178 ? -6.107 -4.611 11.504 1.00 92.25 178 VAL A O 1
ATOM 1390 N N . ILE A 1 179 ? -5.154 -3.102 10.139 1.00 91.88 179 ILE A N 1
ATOM 1391 C CA . ILE A 1 179 ? -3.788 -3.213 10.655 1.00 91.88 179 ILE A CA 1
ATOM 1392 C C . ILE A 1 179 ? -3.365 -1.868 11.232 1.00 91.88 179 ILE A C 1
ATOM 1394 O O . ILE A 1 179 ? -3.280 -0.889 10.500 1.00 91.88 179 ILE A O 1
ATOM 1398 N N . GLN A 1 180 ? -3.048 -1.827 12.523 1.00 90.44 180 GLN A N 1
ATOM 1399 C CA . GLN A 1 180 ? -2.449 -0.654 13.155 1.00 90.44 180 GLN A CA 1
ATOM 1400 C C . GLN A 1 180 ? -0.924 -0.751 13.161 1.00 90.44 180 GLN A C 1
ATOM 1402 O O . GLN A 1 180 ? -0.385 -1.751 13.647 1.00 90.44 180 GLN A O 1
ATOM 1407 N N . THR A 1 181 ? -0.234 0.288 12.686 1.00 88.44 181 THR A N 1
ATOM 1408 C CA . THR A 1 181 ? 1.226 0.254 12.512 1.00 88.44 181 THR A CA 1
ATOM 1409 C C . THR A 1 181 ? 2.023 1.008 13.570 1.00 88.44 181 THR A C 1
ATOM 1411 O O . THR A 1 181 ? 3.192 0.689 13.793 1.00 88.44 181 THR A O 1
ATOM 1414 N N . MET A 1 182 ? 1.409 1.970 14.259 1.00 85.62 182 MET A N 1
ATOM 1415 C CA . MET A 1 182 ? 2.090 2.860 15.196 1.00 85.62 182 MET A CA 1
ATOM 1416 C C . MET A 1 182 ? 1.351 3.002 16.536 1.00 85.62 182 MET A C 1
ATOM 1418 O O . MET A 1 182 ? 0.130 2.858 16.614 1.00 85.62 182 MET A O 1
ATOM 1422 N N . PRO A 1 183 ? 2.075 3.306 17.631 1.00 83.50 183 PRO A N 1
ATOM 1423 C CA . PRO A 1 183 ? 1.458 3.707 18.888 1.00 83.50 183 PRO A CA 1
ATOM 1424 C C . PRO A 1 183 ? 0.867 5.135 18.807 1.00 83.50 183 PRO A C 1
ATOM 1426 O O . PRO A 1 183 ? 1.333 5.939 18.001 1.00 83.50 183 PRO A O 1
ATOM 1429 N N . PRO A 1 184 ? -0.081 5.496 19.694 1.00 88.12 184 PRO A N 1
ATOM 1430 C CA . PRO A 1 184 ? -0.667 4.653 20.739 1.00 88.12 184 PRO A CA 1
ATOM 1431 C C . PRO A 1 184 ? -1.560 3.558 20.151 1.00 88.12 184 PRO A C 1
ATOM 1433 O O . PRO A 1 184 ? -2.356 3.820 19.257 1.00 88.12 184 PRO A O 1
ATOM 1436 N N . TYR A 1 185 ? -1.431 2.329 20.658 1.00 83.88 185 TYR A N 1
ATOM 1437 C CA . TYR A 1 185 ? -2.218 1.189 20.184 1.00 83.88 185 TYR A CA 1
ATOM 1438 C C . TYR A 1 185 ? -3.617 1.173 20.793 1.00 83.88 185 TYR A C 1
ATOM 1440 O O . TYR A 1 185 ? -3.749 1.247 22.015 1.00 83.88 185 TYR A O 1
ATOM 1448 N N . ALA A 1 186 ? -4.652 1.012 19.964 1.00 80.44 186 ALA A N 1
ATOM 1449 C CA . ALA A 1 186 ? -6.025 0.930 20.455 1.00 80.44 186 ALA A CA 1
ATOM 1450 C C . ALA A 1 186 ? -6.196 -0.310 21.358 1.00 80.44 186 ALA A C 1
ATOM 1452 O O . ALA A 1 186 ? -5.727 -1.396 20.997 1.00 80.44 186 ALA A O 1
ATOM 1453 N N . PRO A 1 187 ? -6.845 -0.195 22.534 1.00 75.44 187 PRO A N 1
ATOM 1454 C CA . PRO A 1 187 ? -6.782 -1.204 23.599 1.00 75.44 187 PRO A CA 1
ATOM 1455 C C . PRO A 1 187 ? -7.401 -2.561 23.223 1.00 75.44 187 PRO A C 1
ATOM 1457 O O . PRO A 1 187 ? -7.010 -3.584 23.783 1.00 75.44 187 PRO A O 1
ATOM 1460 N N . TYR A 1 188 ? -8.312 -2.585 22.251 1.00 68.38 188 TYR A N 1
ATOM 1461 C CA . TYR A 1 188 ? -9.037 -3.772 21.784 1.00 68.38 188 TYR A CA 1
ATOM 1462 C C . TYR A 1 188 ? -8.355 -4.513 20.619 1.00 68.38 188 TYR A C 1
ATOM 1464 O O . TYR A 1 188 ? -8.767 -5.616 20.268 1.00 68.38 188 TYR A O 1
ATOM 1472 N N . VAL A 1 189 ? -7.272 -3.978 20.044 1.00 63.66 189 VAL A N 1
ATOM 1473 C CA . VAL A 1 189 ? -6.557 -4.640 18.939 1.00 63.66 189 VAL A CA 1
ATOM 1474 C C . VAL A 1 189 ? -5.778 -5.843 19.493 1.00 63.66 189 VAL A C 1
ATOM 1476 O O . VAL A 1 189 ? -4.775 -5.659 20.182 1.00 63.66 189 VAL A O 1
ATOM 1479 N N . LYS A 1 190 ? -6.305 -7.047 19.227 1.00 53.88 190 LYS A N 1
ATOM 1480 C CA . LYS A 1 190 ? -5.980 -8.420 19.701 1.00 53.88 190 LYS A CA 1
ATOM 1481 C C . LYS A 1 190 ? -7.216 -9.166 20.242 1.00 53.88 190 LYS A C 1
ATOM 1483 O O . LYS A 1 190 ? -7.112 -10.365 20.471 1.00 53.88 190 LYS A O 1
ATOM 1488 N N . ARG A 1 191 ? -8.352 -8.492 20.479 1.00 48.38 191 ARG A N 1
ATOM 1489 C CA . ARG A 1 191 ? -9.559 -9.097 21.085 1.00 48.38 191 ARG A CA 1
ATOM 1490 C C . ARG A 1 191 ? -10.655 -9.501 20.087 1.00 48.38 191 ARG A C 1
ATOM 1492 O O . ARG A 1 191 ? -11.567 -10.206 20.496 1.00 48.38 191 ARG A O 1
ATOM 1499 N N . GLU A 1 192 ? -10.551 -9.119 18.814 1.00 52.75 192 GLU A N 1
ATOM 1500 C CA . GLU A 1 192 ? -11.546 -9.415 17.769 1.00 52.75 192 GLU A CA 1
ATOM 1501 C C . GLU A 1 192 ? -10.871 -9.966 16.501 1.00 52.75 192 GLU A C 1
ATOM 1503 O O . GLU A 1 192 ? -9.784 -9.511 16.124 1.00 52.75 192 GLU A O 1
ATOM 1508 N N . ASP A 1 193 ? -11.514 -10.934 15.839 1.00 62.34 193 ASP A N 1
ATOM 1509 C CA . ASP A 1 193 ? -11.077 -11.471 14.546 1.00 62.34 193 ASP A CA 1
ATOM 1510 C C . ASP A 1 193 ? -11.007 -10.337 13.503 1.00 62.34 193 ASP A C 1
ATOM 1512 O O . ASP A 1 193 ? -11.980 -9.618 13.280 1.00 62.34 193 ASP A O 1
ATOM 1516 N N . GLY A 1 194 ? -9.849 -10.155 12.857 1.00 68.75 194 GLY A N 1
ATOM 1517 C CA . GLY A 1 194 ? -9.659 -9.155 11.796 1.00 68.75 194 GLY A CA 1
ATOM 1518 C C . GLY A 1 194 ? -8.995 -7.834 12.211 1.00 68.75 194 GLY A C 1
ATOM 1519 O O . GLY A 1 194 ? -8.774 -6.989 11.343 1.00 68.75 194 GLY A O 1
ATOM 1520 N N . PHE A 1 195 ? -8.622 -7.637 13.481 1.00 73.88 195 PHE A N 1
ATOM 1521 C CA . PHE A 1 195 ? -7.880 -6.450 13.936 1.00 73.88 195 PHE A CA 1
ATOM 1522 C C . PHE A 1 195 ? -6.476 -6.811 14.435 1.00 73.88 195 PHE A C 1
ATOM 1524 O O . PHE A 1 195 ? -6.315 -7.462 15.470 1.00 73.88 195 PHE A O 1
ATOM 1531 N N . TYR A 1 196 ? -5.441 -6.334 13.738 1.00 75.75 196 TYR A N 1
ATOM 1532 C CA . TYR A 1 196 ? -4.045 -6.681 14.020 1.00 75.75 196 TYR A CA 1
ATOM 1533 C C . TYR A 1 196 ? -3.199 -5.456 14.363 1.00 75.75 196 TYR A C 1
ATOM 1535 O O . TYR A 1 196 ? -3.405 -4.359 13.847 1.00 75.75 196 TYR A O 1
ATOM 1543 N N . ARG A 1 197 ? -2.196 -5.663 15.224 1.00 77.81 197 ARG A N 1
ATOM 1544 C CA . ARG A 1 197 ? -1.101 -4.709 15.442 1.00 77.81 197 ARG A CA 1
ATOM 1545 C C . ARG A 1 197 ? 0.124 -5.223 14.711 1.00 77.81 197 ARG A C 1
ATOM 1547 O O . ARG A 1 197 ? 0.510 -6.371 14.923 1.00 77.81 197 ARG A O 1
ATOM 1554 N N . VAL A 1 198 ? 0.753 -4.375 13.912 1.00 69.44 198 VAL A N 1
ATOM 1555 C CA . VAL A 1 198 ? 1.997 -4.708 13.223 1.00 69.44 198 VAL A CA 1
ATOM 1556 C C . VAL A 1 198 ? 2.991 -3.585 13.457 1.00 69.44 198 VAL A C 1
ATOM 1558 O O . VAL A 1 198 ? 2.929 -2.548 12.814 1.00 69.44 198 VAL A O 1
ATOM 1561 N N . SER A 1 199 ? 3.937 -3.801 14.368 1.00 65.31 199 SER A N 1
ATOM 1562 C CA . SER A 1 199 ? 5.064 -2.880 14.508 1.00 65.31 199 SER A CA 1
ATOM 1563 C C . SER A 1 199 ? 6.107 -3.197 13.444 1.00 65.31 199 SER A C 1
ATOM 1565 O O . SER A 1 199 ? 6.578 -4.333 13.340 1.00 65.31 199 SER A O 1
ATOM 1567 N N . PHE A 1 200 ? 6.529 -2.193 12.684 1.00 61.62 200 PHE A N 1
ATOM 1568 C CA . PHE A 1 200 ? 7.542 -2.376 11.647 1.00 61.62 200 PHE A CA 1
ATOM 1569 C C . PHE A 1 200 ? 8.924 -2.738 12.197 1.00 61.62 200 PHE A C 1
ATOM 1571 O O . PHE A 1 200 ? 9.666 -3.469 11.545 1.00 61.62 200 PHE A O 1
ATOM 1578 N N . SER A 1 201 ? 9.248 -2.333 13.429 1.00 53.78 201 SER A N 1
ATOM 1579 C CA . SER A 1 201 ? 10.444 -2.829 14.127 1.00 53.78 201 SER A CA 1
ATOM 1580 C C . SER A 1 201 ? 10.407 -4.349 14.350 1.00 53.78 201 SER A C 1
ATOM 1582 O O . SER A 1 201 ? 11.442 -5.016 14.312 1.00 53.78 201 SER A O 1
ATOM 1584 N N . THR A 1 202 ? 9.215 -4.924 14.524 1.00 51.44 202 THR A N 1
ATOM 1585 C CA . THR A 1 202 ? 9.014 -6.368 14.694 1.00 51.44 202 THR A CA 1
ATOM 1586 C C . THR A 1 202 ? 9.053 -7.104 13.352 1.00 51.44 202 THR A C 1
ATOM 1588 O O . THR A 1 202 ? 9.622 -8.191 13.291 1.00 51.44 202 THR A O 1
ATOM 1591 N N . LEU A 1 203 ? 8.565 -6.485 12.266 1.00 49.72 203 LEU A N 1
ATOM 1592 C CA . LEU A 1 203 ? 8.657 -7.032 10.900 1.00 49.72 203 LEU A CA 1
ATOM 1593 C C . LEU A 1 203 ? 10.102 -7.231 10.409 1.00 49.72 203 LEU A C 1
ATOM 1595 O O . LEU A 1 203 ? 10.325 -8.066 9.534 1.00 49.72 203 LEU A O 1
ATOM 1599 N N . ILE A 1 204 ? 11.060 -6.472 10.953 1.00 37.81 204 ILE A N 1
ATOM 1600 C CA . ILE A 1 204 ? 12.491 -6.541 10.606 1.00 37.81 204 ILE A CA 1
ATOM 1601 C C . ILE A 1 204 ? 13.228 -7.594 11.448 1.00 37.81 204 ILE A C 1
ATOM 1603 O O . ILE A 1 204 ? 14.187 -8.198 10.982 1.00 37.81 204 ILE A O 1
ATOM 1607 N N . THR A 1 205 ? 12.785 -7.837 12.685 1.00 28.56 205 THR A N 1
ATOM 1608 C CA . THR A 1 205 ? 13.588 -8.585 13.671 1.00 28.56 205 THR A CA 1
ATOM 1609 C C . THR A 1 205 ? 13.188 -10.059 13.790 1.00 28.56 205 THR A C 1
ATOM 1611 O O . THR A 1 205 ? 13.965 -10.871 14.286 1.00 28.56 205 THR A O 1
ATOM 1614 N N . ARG A 1 206 ? 11.990 -10.449 13.335 1.00 29.53 206 ARG A N 1
ATOM 1615 C CA . ARG A 1 206 ? 11.543 -11.849 13.371 1.00 29.53 206 ARG A CA 1
ATOM 1616 C C . ARG A 1 206 ? 10.911 -12.237 12.039 1.00 29.53 206 ARG A C 1
ATOM 1618 O O . ARG A 1 206 ? 9.781 -11.863 11.751 1.00 29.53 206 ARG A O 1
ATOM 1625 N N . HIS A 1 207 ? 11.603 -13.076 11.271 1.00 32.25 207 HIS A N 1
ATOM 1626 C CA . HIS A 1 207 ? 11.052 -13.798 10.114 1.00 32.25 207 HIS A CA 1
ATOM 1627 C C . HIS A 1 207 ? 9.868 -14.736 10.469 1.00 32.25 207 HIS A C 1
ATOM 1629 O O . HIS A 1 207 ? 9.392 -15.462 9.599 1.00 32.25 207 HIS A O 1
ATOM 1635 N N . SER A 1 208 ? 9.399 -14.763 11.724 1.00 30.42 208 SER A N 1
ATOM 1636 C CA . SER A 1 208 ? 8.652 -15.897 12.272 1.00 30.42 208 SER A CA 1
ATOM 1637 C C . SER A 1 208 ? 7.553 -15.585 13.295 1.00 30.42 208 SER A C 1
ATOM 1639 O O . SER A 1 208 ? 7.049 -16.531 13.885 1.00 30.42 208 SER A O 1
ATOM 1641 N N . GLU A 1 209 ? 7.133 -14.337 13.533 1.00 33.59 209 GLU A N 1
ATOM 1642 C CA . GLU A 1 209 ? 6.096 -14.082 14.554 1.00 33.59 209 GLU A CA 1
ATOM 1643 C C . GLU A 1 209 ? 5.119 -12.964 14.179 1.00 33.59 209 GLU A C 1
ATOM 1645 O O . GLU A 1 209 ? 5.076 -11.889 14.773 1.00 33.59 209 GLU A O 1
ATOM 1650 N N . ILE A 1 210 ? 4.232 -13.270 13.240 1.00 40.47 210 ILE A N 1
ATOM 1651 C CA . ILE A 1 210 ? 2.828 -13.103 13.603 1.00 40.47 210 ILE A CA 1
ATOM 1652 C C . ILE A 1 210 ? 2.454 -14.459 14.201 1.00 40.47 210 ILE A C 1
ATOM 1654 O O . ILE A 1 210 ? 2.245 -15.414 13.455 1.00 40.47 210 ILE A O 1
ATOM 1658 N N . GLU A 1 211 ? 2.488 -14.590 15.532 1.00 29.48 211 GLU A N 1
ATOM 1659 C CA . GLU A 1 211 ? 1.942 -15.772 16.207 1.00 29.48 211 GLU A CA 1
ATOM 1660 C C . GLU A 1 211 ? 0.440 -15.826 15.914 1.00 29.48 211 GLU A C 1
ATOM 1662 O O . GLU A 1 211 ? -0.391 -15.236 16.603 1.00 29.48 211 GLU A O 1
ATOM 1667 N N . PHE A 1 212 ? 0.094 -16.504 14.827 1.00 38.72 212 PHE A N 1
ATOM 1668 C CA . PHE A 1 212 ? -1.249 -16.987 14.599 1.00 38.72 212 PHE A CA 1
ATOM 1669 C C . PHE A 1 212 ? -1.398 -18.250 15.451 1.00 38.72 212 PHE A C 1
ATOM 1671 O O . PHE A 1 212 ? -0.606 -19.181 15.266 1.00 38.72 212 PHE A O 1
ATOM 1678 N N . PRO A 1 213 ? -2.372 -18.333 16.376 1.00 28.77 213 PRO A N 1
ATOM 1679 C CA . PRO A 1 213 ? -2.639 -19.588 17.056 1.00 28.77 213 PRO A CA 1
ATOM 1680 C C . PRO A 1 213 ? -2.876 -20.673 16.000 1.00 28.77 213 PRO A C 1
ATOM 1682 O O . PRO A 1 213 ? -3.689 -20.514 15.084 1.00 28.77 213 PRO A O 1
ATOM 1685 N N . VAL A 1 214 ? -2.150 -21.784 16.138 1.00 32.75 214 VAL A N 1
ATOM 1686 C CA . VAL A 1 214 ? -2.151 -22.960 15.243 1.00 32.75 214 VAL A CA 1
ATOM 1687 C C . VAL A 1 214 ? -3.574 -23.503 14.981 1.00 32.75 214 VAL A C 1
ATOM 1689 O O . VAL A 1 214 ? -3.815 -24.201 13.998 1.00 32.75 214 VAL A O 1
ATOM 1692 N N . ALA A 1 215 ? -4.554 -23.098 15.794 1.00 33.09 215 ALA A N 1
ATOM 1693 C CA . ALA A 1 215 ? -5.975 -23.394 15.645 1.00 33.09 215 ALA A CA 1
ATOM 1694 C C . ALA A 1 215 ? -6.599 -22.968 14.295 1.00 33.09 215 ALA A C 1
ATOM 1696 O O . ALA A 1 215 ? -7.582 -23.576 13.872 1.00 33.09 215 ALA A O 1
ATOM 1697 N N . PHE A 1 216 ? -6.039 -21.993 13.567 1.00 34.28 216 PHE A N 1
ATOM 1698 C CA . PHE A 1 216 ? -6.633 -21.548 12.293 1.00 34.28 216 PHE A CA 1
ATOM 1699 C C . PHE A 1 216 ? -6.422 -22.523 11.121 1.00 34.28 216 PHE A C 1
ATOM 1701 O O . PHE A 1 216 ? -7.197 -22.511 10.164 1.00 34.28 216 PHE A O 1
ATOM 1708 N N . PHE A 1 217 ? -5.420 -23.408 11.193 1.00 30.70 217 PHE A N 1
ATOM 1709 C CA . PHE A 1 217 ? -5.168 -24.397 10.135 1.00 30.70 217 PHE A CA 1
ATOM 1710 C C . PHE A 1 217 ? -6.227 -25.518 10.114 1.00 30.70 217 PHE A C 1
ATOM 1712 O O . PHE A 1 217 ? -6.454 -26.134 9.076 1.00 30.70 217 PHE A O 1
ATOM 1719 N N . PHE A 1 218 ? -6.941 -25.737 11.225 1.00 30.70 218 PHE A N 1
ATOM 1720 C CA . PHE A 1 218 ? -7.989 -26.760 11.321 1.00 30.70 218 PHE A CA 1
ATOM 1721 C C . PHE A 1 218 ? -9.385 -26.271 10.899 1.00 30.70 218 PHE A C 1
ATOM 1723 O O . PHE A 1 218 ? -10.204 -27.078 10.459 1.00 30.70 218 PHE A O 1
ATOM 1730 N N . ILE 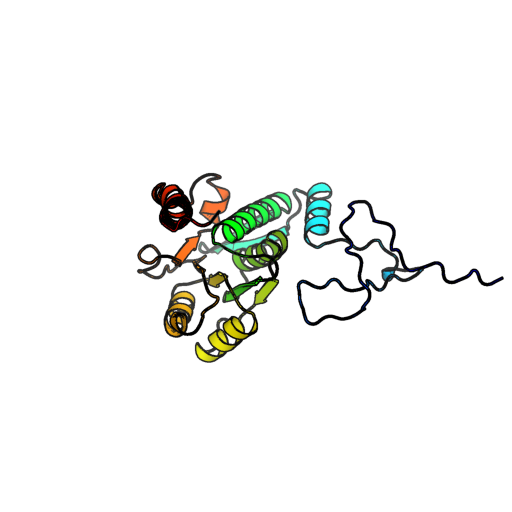A 1 219 ? -9.665 -24.963 10.951 1.00 36.12 219 ILE A N 1
ATOM 1731 C CA . ILE A 1 219 ? -10.998 -24.419 10.617 1.00 36.12 219 ILE A CA 1
ATOM 1732 C C . ILE A 1 219 ? -11.246 -24.393 9.096 1.00 36.12 219 ILE A C 1
ATOM 1734 O O . ILE A 1 219 ? -12.373 -24.595 8.643 1.00 36.12 219 ILE A O 1
ATOM 1738 N N . LEU A 1 220 ? -10.198 -24.223 8.282 1.00 31.66 220 LEU A N 1
ATOM 1739 C CA . LEU A 1 220 ? -10.311 -24.304 6.817 1.00 31.66 220 LEU A CA 1
ATOM 1740 C C . LEU A 1 220 ? -10.494 -25.745 6.310 1.00 31.66 220 LEU A C 1
ATOM 1742 O O . LEU A 1 220 ? -11.170 -25.956 5.305 1.00 31.66 220 LEU A O 1
ATOM 1746 N N . LEU A 1 221 ? -9.974 -26.746 7.029 1.00 31.80 221 LEU A N 1
ATOM 1747 C CA . LEU A 1 221 ? -10.191 -28.160 6.702 1.00 31.80 221 LEU A CA 1
ATOM 1748 C C . LEU A 1 221 ? -11.570 -28.667 7.154 1.00 31.80 221 LEU A C 1
ATOM 1750 O O . LEU A 1 221 ? -12.159 -29.501 6.466 1.00 31.80 221 LEU A O 1
ATOM 1754 N N . SER A 1 222 ? -12.138 -28.138 8.244 1.00 33.47 222 SER A N 1
ATOM 1755 C CA . SER A 1 222 ? -13.459 -28.579 8.713 1.00 33.47 222 SER A CA 1
ATOM 1756 C C . SER A 1 222 ? -14.601 -28.128 7.795 1.00 33.47 222 SER A C 1
ATOM 1758 O O . SER A 1 222 ? -15.527 -28.900 7.560 1.00 33.47 222 SER A O 1
ATOM 1760 N N . ARG A 1 223 ? -14.519 -26.936 7.183 1.00 33.38 223 ARG A N 1
ATOM 1761 C CA . ARG A 1 223 ? -15.549 -26.465 6.235 1.00 33.38 223 ARG A CA 1
ATOM 1762 C C . ARG A 1 223 ? -15.545 -27.212 4.895 1.00 33.38 223 ARG A C 1
ATOM 1764 O O . ARG A 1 223 ? -16.617 -27.416 4.330 1.00 33.38 223 ARG A O 1
ATOM 1771 N N . SER A 1 224 ? -14.389 -27.685 4.419 1.00 34.09 224 SER A N 1
ATOM 1772 C CA . SER A 1 224 ? -14.329 -28.548 3.224 1.00 34.09 224 SER A CA 1
ATOM 1773 C C . SER A 1 224 ? -14.820 -29.971 3.497 1.00 34.09 224 SER A C 1
ATOM 1775 O O . SER A 1 224 ? -15.483 -30.557 2.645 1.00 34.09 224 SER A O 1
ATOM 1777 N N . LEU A 1 225 ? -14.567 -30.527 4.686 1.00 34.91 225 LEU A N 1
ATOM 1778 C CA . LEU A 1 225 ? -15.017 -31.883 5.025 1.00 34.91 225 LEU A CA 1
ATOM 1779 C C . LEU A 1 225 ? -16.530 -31.965 5.293 1.00 34.91 225 LEU A C 1
ATOM 1781 O O . LEU A 1 225 ? -17.150 -32.962 4.925 1.00 34.91 225 LEU A O 1
ATOM 1785 N N . ILE A 1 226 ? -17.146 -30.903 5.828 1.00 44.69 226 ILE A N 1
ATOM 1786 C CA . ILE A 1 226 ? -18.606 -30.839 6.029 1.00 44.69 226 ILE A CA 1
ATOM 1787 C C . ILE A 1 226 ? -19.360 -30.865 4.686 1.00 44.69 226 ILE A C 1
ATOM 1789 O O . ILE A 1 226 ? -20.367 -31.562 4.567 1.00 44.69 226 ILE A O 1
ATOM 1793 N N . ASN A 1 227 ? -18.853 -30.189 3.648 1.00 38.28 227 ASN A N 1
ATOM 1794 C CA . ASN A 1 227 ? -19.476 -30.228 2.318 1.00 38.28 227 ASN A CA 1
ATOM 1795 C C . ASN A 1 227 ? -19.317 -31.591 1.623 1.00 38.28 227 ASN A C 1
ATOM 1797 O O . ASN A 1 227 ? -20.241 -32.041 0.946 1.00 38.28 227 ASN A O 1
ATOM 1801 N N . VAL A 1 228 ? -18.200 -32.292 1.837 1.00 41.50 228 VAL A N 1
ATOM 1802 C CA . VAL A 1 228 ? -17.994 -33.636 1.268 1.00 41.50 228 VAL A CA 1
ATOM 1803 C C . VAL A 1 228 ? -18.868 -34.683 1.973 1.00 41.50 228 VAL A C 1
ATOM 1805 O O . VAL A 1 228 ? -19.471 -35.519 1.303 1.00 41.50 228 VAL A O 1
ATOM 1808 N N . GLN A 1 229 ? -19.032 -34.614 3.300 1.00 39.44 229 GLN A N 1
ATOM 1809 C CA . GLN A 1 229 ? -19.944 -35.514 4.022 1.00 39.44 229 GLN A CA 1
ATOM 1810 C C . GLN A 1 229 ? -21.424 -35.237 3.719 1.00 39.44 229 GLN A C 1
ATOM 1812 O O . GLN A 1 229 ? -22.214 -36.181 3.667 1.00 39.44 229 GLN A O 1
ATOM 1817 N N . HIS A 1 230 ? -21.808 -33.982 3.456 1.00 39.47 230 HIS A N 1
ATOM 1818 C CA . HIS A 1 230 ? -23.182 -33.664 3.062 1.00 39.47 230 HIS A CA 1
ATOM 1819 C C . HIS A 1 230 ? -23.516 -34.136 1.635 1.00 39.47 230 HIS A C 1
ATOM 1821 O O . HIS A 1 230 ? -24.638 -34.582 1.394 1.00 39.47 230 HIS A O 1
ATOM 1827 N N . MET A 1 231 ? -22.550 -34.122 0.708 1.00 44.06 231 MET A N 1
ATOM 1828 C CA . MET A 1 231 ? -22.734 -34.690 -0.635 1.00 44.06 231 MET A CA 1
ATOM 1829 C C . MET A 1 231 ? -22.836 -36.224 -0.625 1.00 44.06 231 MET A C 1
ATOM 1831 O O . MET A 1 231 ? -23.631 -36.778 -1.381 1.00 44.06 231 MET A O 1
ATOM 1835 N N . TYR A 1 232 ? -22.116 -36.914 0.268 1.00 43.44 232 TYR A N 1
ATOM 1836 C CA . TYR A 1 232 ? -22.215 -38.374 0.408 1.00 43.44 232 TYR A CA 1
ATOM 1837 C C . TYR A 1 232 ? -23.564 -38.850 0.980 1.00 43.44 232 TYR A C 1
ATOM 1839 O O . TYR A 1 232 ? -24.006 -39.946 0.642 1.00 43.44 232 TYR A O 1
ATOM 1847 N N . SER A 1 233 ? -24.255 -38.047 1.802 1.00 44.09 233 SER A N 1
ATOM 1848 C CA . SER A 1 233 ? -25.555 -38.432 2.384 1.00 44.09 233 SER A CA 1
ATOM 1849 C C . SER A 1 233 ? -26.765 -38.182 1.474 1.00 44.09 233 SER A C 1
ATOM 1851 O O . SER A 1 233 ? -27.865 -38.627 1.791 1.00 44.09 233 SER A O 1
ATOM 1853 N N . GLN A 1 234 ? -26.575 -37.491 0.345 1.00 48.31 234 GLN A N 1
ATOM 1854 C CA . GLN A 1 234 ? -27.648 -37.092 -0.579 1.00 48.31 234 GLN A CA 1
ATOM 1855 C C . GLN A 1 234 ? -27.666 -37.887 -1.895 1.00 48.31 234 GLN A C 1
ATOM 1857 O O . GLN A 1 234 ? -28.440 -37.558 -2.791 1.00 48.31 234 GLN A O 1
ATOM 1862 N N . GLY A 1 235 ? -26.839 -38.933 -2.026 1.00 41.25 235 GLY A N 1
ATOM 1863 C CA . GLY A 1 235 ? -26.954 -39.917 -3.109 1.00 41.25 235 GLY A CA 1
ATOM 1864 C C . GLY A 1 235 ? -26.893 -39.343 -4.530 1.00 41.25 235 GLY A C 1
ATOM 1865 O O . GLY A 1 235 ? -27.545 -39.879 -5.420 1.00 41.25 235 GLY A O 1
ATOM 1866 N N . ARG A 1 236 ? -26.153 -38.250 -4.753 1.00 45.69 236 ARG A N 1
ATOM 1867 C CA . ARG A 1 236 ? -25.932 -37.690 -6.094 1.00 45.69 236 ARG A CA 1
ATOM 1868 C C . ARG A 1 236 ? -24.523 -38.006 -6.586 1.00 45.69 236 ARG A C 1
ATOM 1870 O O . ARG A 1 236 ? -23.602 -37.223 -6.362 1.00 45.69 236 ARG A O 1
ATOM 1877 N N . PHE A 1 237 ? -24.412 -39.141 -7.266 1.00 48.28 237 PHE A N 1
ATOM 1878 C CA . PHE A 1 237 ? -23.553 -39.341 -8.431 1.00 48.28 237 PHE A CA 1
ATOM 1879 C C . PHE A 1 237 ? -24.412 -39.952 -9.535 1.00 48.28 237 PHE A C 1
ATOM 1881 O O . PHE A 1 237 ? -25.228 -40.839 -9.198 1.00 48.28 237 PHE A O 1
#

Organism: NCBI:txid34690